Protein AF-A0A358SMG7-F1 (afdb_monomer)

Foldseek 3Di:
DDDDDDDDDDDPDDPPDDDPDDPPPPPDDPPPPPPPDPDDPDDDDDDDDDDDDDDDDDDDDDDDDDDDPDPPPPPPPPQDAFLDWKKKWKDQADPDDIDIWIFGVSPTDTRFDPSVVLNVVCVVDPCLQDDDDPPDFWDPDQPHQMKMWMFDHHSRDTGTDIAGCGIPRVVSVVSVVNRVD

Mean predicted aligned error: 19.61 Å

pLDDT: mean 72.3, std 17.54, range [43.03, 93.5]

Structure (mmCIF, N/CA/C/O backbone):
data_AF-A0A358SMG7-F1
#
_entry.id   AF-A0A358SMG7-F1
#
loop_
_atom_site.group_PDB
_atom_site.id
_atom_site.type_symbol
_atom_site.label_atom_id
_atom_site.label_alt_id
_atom_site.label_comp_id
_atom_site.label_asym_id
_atom_site.label_entity_id
_atom_site.label_seq_id
_atom_site.pdbx_PDB_ins_code
_atom_site.Cartn_x
_atom_site.Cartn_y
_atom_site.Cartn_z
_atom_site.occupancy
_atom_site.B_iso_or_equiv
_atom_site.auth_seq_id
_atom_site.auth_comp_id
_atom_site.auth_asym_id
_atom_site.auth_atom_id
_atom_site.pdbx_PDB_model_num
ATOM 1 N N . MET A 1 1 ? 8.073 60.897 24.754 1.00 48.34 1 MET A N 1
ATOM 2 C CA . MET A 1 1 ? 8.374 61.147 23.329 1.00 48.34 1 MET A CA 1
ATOM 3 C C . MET A 1 1 ? 8.387 59.775 22.653 1.00 48.34 1 MET A C 1
ATOM 5 O O . MET A 1 1 ? 9.438 59.179 22.527 1.00 48.34 1 MET A O 1
ATOM 9 N N . THR A 1 2 ? 7.275 59.047 22.542 1.00 48.00 2 THR A N 1
ATOM 10 C CA . THR A 1 2 ? 6.057 59.297 21.742 1.00 48.00 2 THR A CA 1
ATOM 11 C C . THR A 1 2 ? 6.367 59.403 20.249 1.00 48.00 2 THR A C 1
ATOM 13 O O . THR A 1 2 ? 6.973 60.384 19.835 1.00 48.00 2 THR A O 1
ATOM 16 N N . GLY A 1 3 ? 5.913 58.408 19.478 1.00 51.78 3 GLY A N 1
ATOM 17 C CA . GLY A 1 3 ? 5.926 58.378 18.008 1.00 51.78 3 GLY A CA 1
ATOM 18 C C . GLY A 1 3 ? 5.852 56.947 17.454 1.00 51.78 3 GLY A C 1
ATOM 19 O O . GLY A 1 3 ? 6.851 56.407 17.006 1.00 51.78 3 GLY A O 1
ATOM 20 N N . CYS A 1 4 ? 4.773 56.206 17.720 1.00 55.94 4 CYS A N 1
ATOM 21 C CA . CYS A 1 4 ? 3.746 55.781 16.746 1.00 55.94 4 CYS A CA 1
ATOM 22 C C . CYS A 1 4 ? 3.798 56.412 15.336 1.00 55.94 4 CYS A C 1
ATOM 24 O O . CYS A 1 4 ? 3.598 57.616 15.237 1.00 55.94 4 CYS A O 1
ATOM 26 N N . PHE A 1 5 ? 3.930 55.591 14.279 1.00 51.59 5 PHE A N 1
ATOM 27 C CA . PHE A 1 5 ? 3.047 55.492 13.083 1.00 51.59 5 PHE A CA 1
ATOM 28 C C . PHE A 1 5 ? 3.720 54.548 12.050 1.00 51.59 5 PHE A C 1
ATOM 30 O O . PHE A 1 5 ? 4.823 54.836 11.610 1.00 51.59 5 PHE A O 1
ATOM 37 N N . ARG A 1 6 ? 3.256 53.315 11.794 1.00 48.88 6 ARG A N 1
ATOM 38 C CA . ARG A 1 6 ? 2.025 52.876 11.096 1.00 48.88 6 ARG A CA 1
ATOM 39 C C . ARG A 1 6 ? 2.208 52.880 9.564 1.00 48.88 6 ARG A C 1
ATOM 41 O O . ARG A 1 6 ? 2.046 53.912 8.927 1.00 48.88 6 ARG A O 1
ATOM 48 N N . GLN A 1 7 ? 2.490 51.704 8.995 1.00 47.84 7 GLN A N 1
ATOM 49 C CA . GLN A 1 7 ? 2.297 51.423 7.569 1.00 47.84 7 GLN A CA 1
ATOM 50 C C . GLN A 1 7 ? 1.094 50.477 7.447 1.00 47.84 7 GLN A C 1
ATOM 52 O O . GLN A 1 7 ? 1.173 49.306 7.815 1.00 47.84 7 GLN A O 1
ATOM 57 N N . ASP A 1 8 ? -0.036 51.046 7.031 1.00 51.72 8 ASP A N 1
ATOM 58 C CA . ASP A 1 8 ? -1.286 50.345 6.729 1.00 51.72 8 ASP A CA 1
ATOM 59 C C . ASP A 1 8 ? -1.199 49.535 5.413 1.00 51.72 8 ASP A C 1
ATOM 61 O O . ASP A 1 8 ? -0.280 49.743 4.616 1.00 51.72 8 ASP A O 1
ATOM 65 N N . PRO A 1 9 ? -2.156 48.611 5.194 1.00 62.94 9 PRO A N 1
ATOM 66 C CA . PRO A 1 9 ? -2.238 47.678 4.079 1.00 62.94 9 PRO A CA 1
ATOM 67 C C . PRO A 1 9 ? -3.016 48.265 2.883 1.00 62.94 9 PRO A C 1
ATOM 69 O O . PRO A 1 9 ? -3.567 49.356 2.964 1.00 62.94 9 PRO A O 1
ATOM 72 N N . ALA A 1 10 ? -3.133 47.458 1.822 1.00 49.25 10 ALA A N 1
ATOM 73 C CA . ALA A 1 10 ? -3.958 47.640 0.618 1.00 49.25 10 ALA A CA 1
ATOM 74 C C . ALA A 1 10 ? -3.285 48.331 -0.583 1.00 49.25 10 ALA A C 1
ATOM 76 O O . ALA A 1 10 ? -3.375 49.534 -0.760 1.00 49.25 10 ALA A O 1
ATOM 77 N N . GLU A 1 11 ? -2.722 47.515 -1.480 1.00 43.03 11 GLU A N 1
ATOM 78 C CA . GLU A 1 11 ? -3.028 47.590 -2.918 1.00 43.03 11 GLU A CA 1
ATOM 79 C C . GLU A 1 11 ? -2.512 46.321 -3.617 1.00 43.03 11 GLU A C 1
ATOM 81 O O . GLU A 1 11 ? -1.460 46.282 -4.247 1.00 43.03 11 GLU A O 1
ATOM 86 N N . SER A 1 12 ? -3.261 45.223 -3.483 1.00 44.09 12 SER A N 1
ATOM 87 C CA . SER A 1 12 ? -3.137 44.082 -4.397 1.00 44.09 12 SER A CA 1
ATOM 88 C C . SER A 1 12 ? -4.105 44.316 -5.558 1.00 44.09 12 SER A C 1
ATOM 90 O O . SER A 1 12 ? -5.139 43.665 -5.680 1.00 44.09 12 SER A O 1
ATOM 92 N N . SER A 1 13 ? -3.816 45.341 -6.363 1.00 49.09 13 SER A N 1
ATOM 93 C CA . SER A 1 13 ? -4.606 45.684 -7.545 1.00 49.09 13 SER A CA 1
ATOM 94 C C . SER A 1 13 ? -4.003 45.013 -8.777 1.00 49.09 13 SER A C 1
ATOM 96 O O . SER A 1 13 ? -3.032 4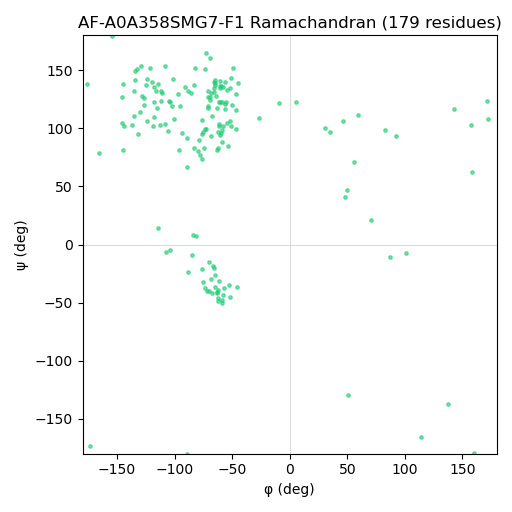5.469 -9.372 1.00 49.09 13 SER A O 1
ATOM 98 N N . ALA A 1 14 ? -4.585 43.858 -9.097 1.00 51.62 14 ALA A N 1
ATOM 99 C CA . ALA A 1 14 ? -4.888 43.386 -10.443 1.00 51.62 14 ALA A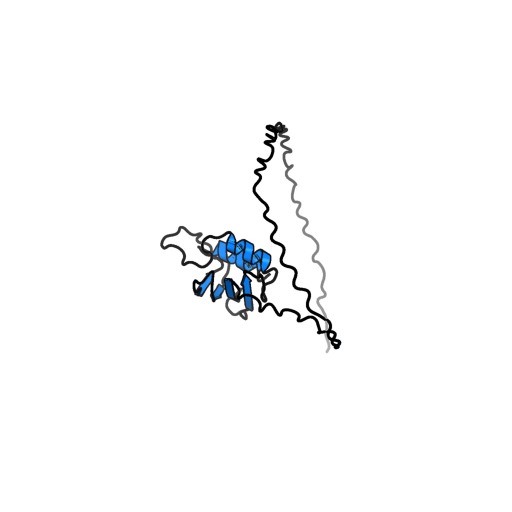 CA 1
ATOM 100 C C . ALA A 1 14 ? -3.896 43.753 -11.568 1.00 51.62 14 ALA A C 1
ATOM 102 O O . ALA A 1 14 ? -4.056 44.755 -12.264 1.00 51.62 14 ALA A O 1
ATOM 103 N N . ARG A 1 15 ? -2.978 42.831 -11.892 1.00 49.66 15 ARG A N 1
ATOM 104 C CA . ARG A 1 15 ? -2.399 42.758 -13.242 1.00 49.66 15 ARG A CA 1
ATOM 105 C C . ARG A 1 15 ? -3.155 41.717 -14.061 1.00 49.66 15 ARG A C 1
ATOM 107 O O . ARG A 1 15 ? -2.744 40.569 -14.196 1.00 49.66 15 ARG A O 1
ATOM 114 N N . SER A 1 16 ? -4.298 42.159 -14.578 1.00 47.59 16 SER A N 1
ATOM 115 C CA . SER A 1 16 ? -5.060 41.494 -15.634 1.00 47.59 16 SER A CA 1
ATOM 116 C C . SER A 1 16 ? -4.257 41.568 -16.939 1.00 47.59 16 SER A C 1
ATOM 118 O O . SER A 1 16 ? -4.276 42.574 -17.645 1.00 47.59 16 SER A O 1
ATOM 120 N N . GLY A 1 17 ? -3.465 40.530 -17.213 1.00 47.38 17 GLY A N 1
ATOM 121 C CA . GLY A 1 17 ? -2.798 40.308 -18.495 1.00 47.38 17 GLY A CA 1
ATOM 122 C C . GLY A 1 17 ? -3.579 39.268 -19.290 1.00 47.38 17 GLY A C 1
ATOM 123 O O . GLY A 1 17 ? -3.599 38.097 -18.919 1.00 47.38 17 GLY A O 1
ATOM 124 N N . GLY A 1 18 ? -4.264 39.716 -20.342 1.00 44.03 18 GLY A N 1
ATOM 125 C CA . GLY A 1 18 ? -5.228 38.932 -21.105 1.00 44.03 18 GLY A CA 1
ATOM 126 C C . GLY A 1 18 ? -4.661 37.655 -21.726 1.00 44.03 18 GLY A C 1
ATOM 127 O O . GLY A 1 18 ? -3.757 37.690 -22.559 1.00 44.03 18 GLY A O 1
ATOM 128 N N . GLN A 1 19 ? -5.280 36.525 -21.381 1.00 53.31 19 GLN A N 1
ATOM 129 C CA . GLN A 1 19 ? -5.216 35.307 -22.179 1.00 53.31 19 GLN A CA 1
ATOM 130 C C . GLN A 1 19 ? -6.066 35.529 -23.428 1.00 53.31 19 GLN A C 1
ATOM 132 O O . GLN A 1 19 ? -7.295 35.476 -23.401 1.00 53.31 19 GLN A O 1
ATOM 137 N N . LYS A 1 20 ? -5.386 35.851 -24.526 1.00 48.34 20 LYS A N 1
ATOM 138 C CA . LYS A 1 20 ? -5.964 35.893 -25.863 1.00 48.34 20 LYS A CA 1
ATOM 139 C C . LYS A 1 20 ? -6.455 34.480 -26.186 1.00 48.34 20 LYS A C 1
ATOM 141 O O . LYS A 1 20 ? -5.647 33.591 -26.431 1.00 48.34 20 LYS A O 1
ATOM 146 N N . GLY A 1 21 ? -7.769 34.280 -26.104 1.00 46.44 21 GLY A N 1
ATOM 147 C CA . GLY A 1 21 ? -8.422 33.022 -26.440 1.00 46.44 21 GLY A CA 1
ATOM 148 C C . GLY A 1 21 ? -8.073 32.611 -27.865 1.00 46.44 21 GLY A C 1
ATOM 149 O O . GLY A 1 21 ? -8.393 33.314 -28.824 1.00 46.44 21 GLY A O 1
ATOM 150 N N . GLU A 1 22 ? -7.393 31.478 -27.991 1.00 58.62 22 GLU A N 1
ATOM 151 C CA . GLU A 1 22 ? -7.258 30.780 -29.257 1.00 58.62 22 GLU A CA 1
ATOM 152 C C . GLU A 1 22 ? -8.629 30.165 -29.593 1.00 58.62 22 GLU A C 1
ATOM 154 O O . GLU A 1 22 ? -9.224 29.494 -28.741 1.00 58.62 22 GLU A O 1
ATOM 159 N N . PRO A 1 23 ? -9.200 30.415 -30.784 1.00 54.88 23 PRO A N 1
ATOM 160 C CA . PRO A 1 23 ? -10.469 29.818 -31.154 1.00 54.88 23 PRO A CA 1
ATOM 161 C C . PRO A 1 23 ? -10.274 28.311 -31.328 1.00 54.88 23 PRO A C 1
ATOM 163 O O . PRO A 1 23 ? -9.644 27.857 -32.285 1.00 54.88 23 PRO A O 1
ATOM 166 N N . ILE A 1 24 ? -10.854 27.539 -30.404 1.00 62.72 24 ILE A N 1
ATOM 167 C CA . ILE A 1 24 ? -11.048 26.096 -30.538 1.00 62.72 24 ILE A CA 1
ATOM 168 C C . ILE A 1 24 ? -11.731 25.858 -31.882 1.00 62.72 24 ILE A C 1
ATOM 170 O O . ILE A 1 24 ? -12.907 26.169 -32.082 1.00 62.72 24 ILE A O 1
ATOM 174 N N . ARG A 1 25 ? -10.956 25.338 -32.833 1.00 53.50 25 ARG A N 1
ATOM 175 C CA . ARG A 1 25 ? -11.434 24.943 -34.149 1.00 53.50 25 ARG A CA 1
ATOM 176 C C . ARG A 1 25 ? -12.475 23.850 -33.945 1.00 53.50 25 ARG A C 1
ATOM 178 O O . ARG A 1 25 ? -12.133 22.695 -33.699 1.00 53.50 25 ARG A O 1
ATOM 185 N N . ALA A 1 26 ? -13.744 24.235 -34.045 1.00 58.84 26 ALA A N 1
ATOM 186 C CA . ALA A 1 26 ? -14.889 23.346 -34.120 1.00 58.84 26 ALA A CA 1
ATOM 187 C C . ALA A 1 26 ? -14.770 22.485 -35.387 1.00 58.84 26 ALA A C 1
ATOM 189 O O . ALA A 1 26 ? -15.305 22.795 -36.450 1.00 58.84 26 ALA A O 1
ATOM 190 N N . GLY A 1 27 ? -13.997 21.406 -35.284 1.00 49.47 27 GLY A N 1
ATOM 191 C CA . GLY A 1 27 ? -13.962 20.331 -36.257 1.00 49.47 27 GLY A CA 1
ATOM 192 C C . GLY A 1 27 ? -15.224 19.498 -36.112 1.00 49.47 27 GLY A C 1
ATOM 193 O O . GLY A 1 27 ? -15.216 18.465 -35.449 1.00 49.47 27 GLY A O 1
ATOM 194 N N . ALA A 1 28 ? -16.307 19.955 -36.735 1.00 58.81 28 ALA A N 1
ATOM 195 C CA . ALA A 1 28 ? -17.474 19.136 -37.001 1.00 58.81 28 ALA A CA 1
ATOM 196 C C . ALA A 1 28 ? -17.045 17.915 -37.832 1.00 58.81 28 ALA A C 1
ATOM 198 O O . ALA A 1 28 ? -16.814 18.009 -39.036 1.00 58.81 28 ALA A O 1
ATOM 199 N N . ARG A 1 29 ? -16.922 16.754 -37.184 1.00 59.06 29 ARG A N 1
ATOM 200 C CA . ARG A 1 29 ? -16.937 15.453 -37.856 1.00 59.06 29 ARG A CA 1
ATOM 201 C C . ARG A 1 29 ? -18.282 14.792 -37.563 1.00 59.06 29 ARG A C 1
ATOM 203 O O . ARG A 1 29 ? -18.424 14.182 -36.505 1.00 59.06 29 ARG A O 1
ATOM 210 N N . PRO A 1 30 ? -19.277 14.873 -38.463 1.00 53.53 30 PRO A N 1
ATOM 211 C CA . PRO A 1 30 ? -20.440 14.0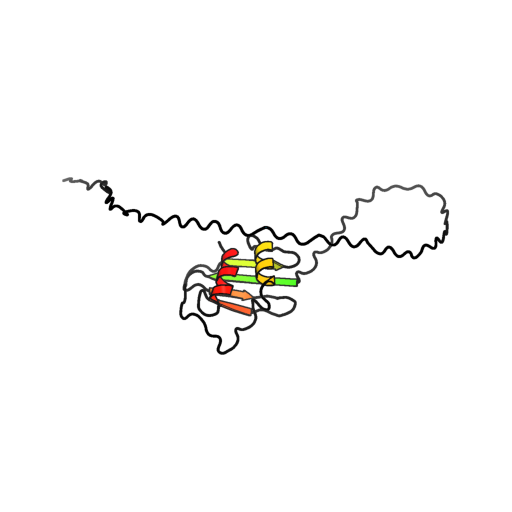11 -38.379 1.00 53.53 30 PRO A CA 1
ATOM 212 C C . PRO A 1 30 ? -20.051 12.631 -38.919 1.00 53.53 30 PRO A C 1
ATOM 214 O O . PRO A 1 30 ? -20.393 12.260 -40.038 1.00 53.53 30 PRO A O 1
ATOM 217 N N . THR A 1 31 ? -19.327 11.839 -38.132 1.00 55.72 31 THR A N 1
ATOM 218 C CA . THR A 1 31 ? -19.287 10.391 -38.368 1.00 55.72 31 THR A CA 1
ATOM 219 C C . THR A 1 31 ? -20.517 9.792 -37.711 1.00 55.72 31 THR A C 1
ATOM 221 O O . THR A 1 31 ? -20.490 9.321 -36.578 1.00 55.72 31 THR A O 1
ATOM 224 N N . SER A 1 32 ? -21.617 9.874 -38.463 1.00 55.50 32 SER A N 1
ATOM 225 C CA . SER A 1 32 ? -22.798 9.028 -38.345 1.00 55.50 32 SER A CA 1
ATOM 226 C C . SER A 1 32 ? -22.348 7.567 -38.417 1.00 55.50 32 SER A C 1
ATOM 228 O O . SER A 1 32 ? -22.291 6.948 -39.481 1.00 55.50 32 SER A O 1
ATOM 230 N N . MET A 1 33 ? -21.938 7.021 -37.274 1.00 56.09 33 MET A N 1
ATOM 231 C CA . MET A 1 33 ? -21.736 5.593 -37.116 1.00 56.09 33 MET A CA 1
ATOM 232 C C . MET A 1 33 ? -23.118 4.988 -36.925 1.00 56.09 33 MET A C 1
ATOM 234 O O . MET A 1 33 ? -23.662 4.912 -35.828 1.00 56.09 33 MET A O 1
ATOM 238 N N . ARG A 1 34 ? -23.695 4.632 -38.076 1.00 56.41 34 ARG A N 1
ATOM 239 C CA . ARG A 1 34 ? -24.784 3.679 -38.262 1.00 56.41 34 ARG A CA 1
ATOM 240 C C . ARG A 1 34 ? -24.775 2.663 -37.121 1.00 56.41 34 ARG A C 1
ATOM 242 O O . ARG A 1 34 ? -23.893 1.808 -37.059 1.00 56.41 34 ARG A O 1
ATOM 249 N N . SER A 1 35 ? -25.763 2.779 -36.241 1.00 51.34 35 SER A N 1
ATOM 250 C CA . SER A 1 35 ? -26.129 1.798 -35.230 1.00 51.34 35 SER A CA 1
ATOM 251 C C . SER A 1 35 ? -26.479 0.491 -35.934 1.00 51.34 35 SER A C 1
ATOM 253 O O . SER A 1 35 ? -27.610 0.234 -36.339 1.00 51.34 35 SER A O 1
ATOM 255 N N . GLN A 1 36 ? -25.456 -0.328 -36.152 1.00 56.75 36 GLN A N 1
ATOM 256 C CA . GLN A 1 36 ? -25.616 -1.703 -36.577 1.00 56.75 36 GLN A CA 1
ATOM 257 C C . GLN A 1 36 ? -26.055 -2.478 -35.339 1.00 56.75 36 GLN A C 1
ATOM 259 O O . GLN A 1 36 ? -25.237 -2.861 -34.510 1.00 56.75 36 GLN A O 1
ATOM 264 N N . THR A 1 37 ? -27.364 -2.656 -35.194 1.00 58.78 37 THR A N 1
ATOM 265 C CA . THR A 1 37 ? -27.984 -3.632 -34.299 1.00 58.78 37 THR A CA 1
ATOM 266 C C . THR A 1 37 ? -28.153 -4.955 -35.054 1.00 58.78 37 THR A C 1
ATOM 268 O O . THR A 1 37 ? -29.178 -5.176 -35.705 1.00 58.78 37 THR A O 1
ATOM 271 N N . PRO A 1 38 ? -27.183 -5.887 -35.001 1.00 58.44 38 PRO A N 1
ATOM 272 C CA . PRO A 1 38 ? -27.438 -7.252 -35.417 1.00 58.44 38 PRO A CA 1
ATOM 273 C C . PRO A 1 38 ? -28.293 -7.946 -34.351 1.00 58.44 38 PRO A C 1
ATOM 275 O O . PRO A 1 38 ? -27.812 -8.379 -33.310 1.00 58.44 38 PRO A O 1
ATOM 278 N N . ARG A 1 39 ? -29.593 -8.004 -34.655 1.00 55.41 39 ARG A N 1
ATOM 279 C CA . ARG A 1 39 ? -30.538 -9.098 -34.381 1.00 55.41 39 ARG A CA 1
ATOM 280 C C . ARG A 1 39 ? -30.245 -9.913 -33.118 1.00 55.41 39 ARG A C 1
ATOM 282 O O . ARG A 1 39 ? -29.483 -10.879 -33.141 1.00 55.41 39 ARG A O 1
ATOM 289 N N . THR A 1 40 ? -30.990 -9.591 -32.065 1.00 47.12 40 THR A N 1
ATOM 290 C CA . THR A 1 40 ? -31.338 -10.508 -30.980 1.00 47.12 40 THR A CA 1
ATOM 291 C C . THR A 1 40 ? -31.805 -11.838 -31.574 1.00 47.12 40 THR A C 1
ATOM 293 O O . THR A 1 40 ? -32.928 -11.989 -32.053 1.00 47.12 40 THR A O 1
ATOM 296 N N . ARG A 1 41 ? -30.910 -12.829 -31.601 1.00 52.66 41 ARG A N 1
ATOM 297 C CA . ARG A 1 41 ? -31.262 -14.203 -31.948 1.00 52.66 41 ARG A CA 1
ATOM 298 C C . ARG A 1 41 ? -31.878 -14.825 -30.705 1.00 52.66 41 ARG A C 1
ATOM 300 O O . ARG A 1 41 ? -31.212 -15.528 -29.954 1.00 52.66 41 ARG A O 1
ATOM 307 N N . SER A 1 42 ? -33.152 -14.513 -30.495 1.00 56.16 42 SER A N 1
ATOM 308 C CA . SER A 1 42 ? -34.036 -15.192 -29.559 1.00 56.16 42 SER A CA 1
ATOM 309 C C . SER A 1 42 ? -33.967 -16.694 -29.829 1.00 56.16 42 SER A C 1
ATOM 311 O O . SER A 1 42 ? -34.523 -17.189 -30.809 1.00 56.16 42 SER A O 1
ATOM 313 N N . ARG A 1 43 ? -33.228 -17.423 -28.996 1.00 50.56 43 ARG A N 1
ATOM 314 C CA . ARG A 1 43 ? -33.295 -18.880 -28.930 1.00 50.56 43 ARG A CA 1
ATOM 315 C C . ARG A 1 43 ? -33.878 -19.230 -27.576 1.00 50.56 43 ARG A C 1
ATOM 317 O O . ARG A 1 43 ? -33.237 -19.082 -26.543 1.00 50.56 43 ARG A O 1
ATOM 324 N N . ALA A 1 44 ? -35.156 -19.574 -27.664 1.00 54.81 44 ALA A N 1
ATOM 325 C CA . ALA A 1 44 ? -36.032 -20.012 -26.603 1.00 54.81 44 ALA A CA 1
ATOM 326 C C . ALA A 1 44 ? -35.405 -21.134 -25.747 1.00 54.81 44 ALA A C 1
ATOM 328 O O . ALA A 1 44 ? -34.577 -21.903 -26.246 1.00 54.81 44 ALA A O 1
ATOM 329 N N . PRO A 1 45 ? -35.805 -21.210 -24.467 1.00 51.97 45 PRO A N 1
ATOM 330 C CA . PRO A 1 45 ? -35.218 -22.084 -23.463 1.00 51.97 45 PRO A CA 1
ATOM 331 C C . PRO A 1 45 ? -35.572 -23.548 -23.725 1.00 51.97 45 PRO A C 1
ATOM 333 O O . PRO A 1 45 ? -36.736 -23.896 -23.923 1.00 51.97 45 PRO A O 1
ATOM 336 N N . TYR A 1 46 ? -34.561 -24.414 -23.676 1.00 47.19 46 TYR A N 1
ATOM 337 C CA . TYR A 1 46 ? -34.762 -25.855 -23.602 1.00 47.19 46 TYR A CA 1
ATOM 338 C C . TYR A 1 46 ? -35.205 -26.205 -22.177 1.00 47.19 46 TYR A C 1
ATOM 340 O O . TYR A 1 46 ? -34.401 -26.298 -21.253 1.00 47.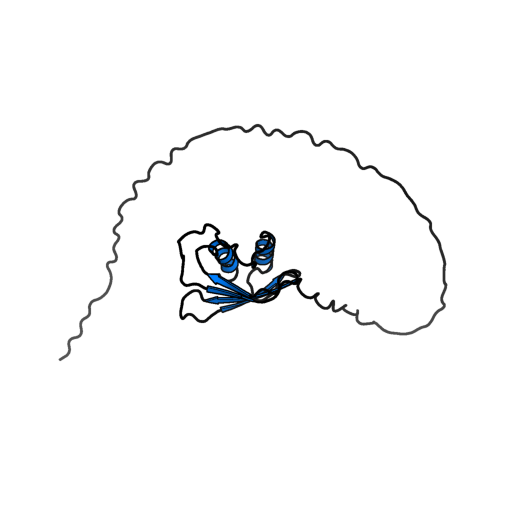19 46 TYR A O 1
ATOM 348 N N . GLN A 1 47 ? -36.519 -26.324 -22.014 1.00 56.22 47 GLN A N 1
ATOM 349 C CA . GLN A 1 47 ? -37.173 -26.986 -20.892 1.00 56.22 47 GLN A CA 1
ATOM 350 C C . GLN A 1 47 ? -36.947 -28.501 -21.017 1.00 56.22 47 GLN A C 1
ATOM 352 O O . GLN A 1 47 ? -37.379 -29.115 -21.989 1.00 56.22 47 GLN A O 1
ATOM 357 N N . LEU A 1 48 ? -36.289 -29.094 -20.026 1.00 56.78 48 LEU A N 1
ATOM 358 C CA . LEU A 1 48 ? -36.292 -30.530 -19.730 1.00 56.78 48 LEU A CA 1
ATOM 359 C C . LEU A 1 48 ? -36.555 -30.602 -18.220 1.00 56.78 48 LEU A C 1
ATOM 361 O O . LEU A 1 48 ? -35.721 -30.168 -17.435 1.00 56.78 48 LEU A O 1
ATOM 365 N N . ILE A 1 49 ? -37.804 -30.772 -17.779 1.00 54.16 49 ILE A N 1
ATOM 366 C CA . ILE A 1 49 ? -38.510 -32.051 -17.588 1.00 54.16 49 ILE A CA 1
ATOM 367 C C . ILE A 1 49 ? -37.639 -33.085 -16.861 1.00 54.16 49 ILE A C 1
ATOM 369 O O . ILE A 1 49 ? -36.760 -33.700 -17.455 1.00 54.16 49 ILE A O 1
ATOM 373 N N . GLY A 1 50 ? -37.971 -33.310 -15.589 1.00 49.22 50 GLY A N 1
ATOM 374 C CA . GLY A 1 50 ? -37.513 -34.435 -14.771 1.00 49.22 50 GLY A CA 1
ATOM 375 C C . GLY A 1 50 ? -37.278 -33.979 -13.333 1.00 49.22 50 GLY A C 1
ATOM 376 O O . GLY A 1 50 ? -36.446 -33.122 -13.092 1.00 49.22 50 GLY A O 1
ATOM 377 N N . GLY A 1 51 ? -37.972 -34.443 -12.305 1.00 47.12 51 GLY A N 1
ATOM 378 C CA . GLY A 1 51 ? -39.065 -35.390 -12.168 1.00 47.12 51 GLY A CA 1
ATOM 379 C C . GLY A 1 51 ? -39.435 -35.373 -10.682 1.00 47.12 51 GLY A C 1
ATOM 380 O O . GLY A 1 51 ? -38.560 -35.275 -9.825 1.00 47.12 51 GLY A O 1
ATOM 381 N N . VAL A 1 52 ? -40.728 -35.394 -10.374 1.00 54.03 52 VAL A N 1
ATOM 382 C CA . VAL A 1 52 ? -41.241 -35.520 -9.005 1.00 54.03 52 VAL A CA 1
ATOM 383 C C . VAL A 1 52 ? -41.252 -37.007 -8.644 1.00 54.03 52 VAL A C 1
ATOM 385 O O . VAL A 1 52 ? -41.7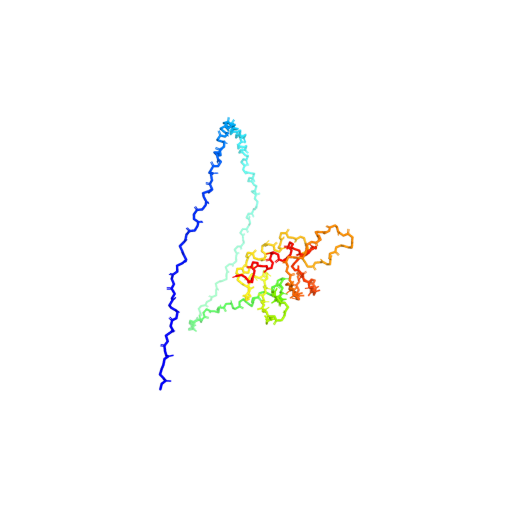19 -37.812 -9.450 1.00 54.03 52 VAL A O 1
ATOM 388 N N . PRO A 1 53 ? -40.823 -37.374 -7.427 1.00 53.22 53 PRO A N 1
ATOM 389 C CA . PRO A 1 53 ? -41.671 -38.269 -6.655 1.00 53.22 53 PRO A CA 1
ATOM 390 C C . PRO A 1 53 ? -41.958 -37.689 -5.271 1.00 53.22 53 PRO A C 1
ATOM 392 O O . PRO A 1 53 ? -41.072 -37.445 -4.454 1.00 53.22 53 PRO A O 1
ATOM 395 N N . ALA A 1 54 ? -43.250 -37.493 -5.032 1.00 53.16 54 ALA A N 1
ATOM 396 C CA . ALA A 1 54 ? -43.820 -37.350 -3.713 1.00 53.16 54 ALA A CA 1
ATOM 397 C C . ALA A 1 54 ? -43.550 -38.630 -2.912 1.00 53.16 54 ALA A C 1
ATOM 399 O O . ALA A 1 54 ? -43.801 -39.729 -3.405 1.00 53.16 54 ALA A O 1
ATOM 400 N N . MET A 1 55 ? -43.109 -38.490 -1.664 1.00 58.03 55 MET A N 1
ATOM 401 C CA . MET A 1 55 ? -43.304 -39.537 -0.669 1.00 58.03 55 MET A CA 1
ATOM 402 C C . MET A 1 55 ? -43.740 -38.892 0.643 1.00 58.03 55 MET A C 1
ATOM 404 O O . MET A 1 55 ? -42.981 -38.241 1.356 1.00 58.03 55 MET A O 1
ATOM 408 N N . THR A 1 56 ? -45.036 -39.025 0.878 1.00 55.81 56 THR A N 1
ATOM 409 C CA . THR A 1 56 ? -45.771 -38.730 2.098 1.00 55.81 56 THR A CA 1
ATOM 410 C C . THR A 1 56 ? -45.348 -39.681 3.217 1.00 55.81 56 THR A C 1
ATOM 412 O O . THR A 1 56 ? -45.396 -40.896 3.051 1.00 55.81 56 THR A O 1
ATOM 415 N N . ALA A 1 57 ? -45.036 -39.139 4.393 1.00 53.19 57 ALA A N 1
ATOM 416 C CA . ALA A 1 57 ? -45.175 -39.859 5.655 1.00 53.19 57 ALA A CA 1
ATOM 417 C C . ALA A 1 57 ? -45.627 -38.872 6.736 1.00 53.19 57 ALA A C 1
ATOM 419 O O . ALA A 1 57 ? -44.870 -38.046 7.238 1.00 53.19 57 ALA A O 1
ATOM 420 N N . VAL A 1 58 ? -46.924 -38.950 7.013 1.00 57.62 58 VAL A N 1
ATOM 421 C CA . VAL A 1 58 ? -47.645 -38.268 8.081 1.00 57.62 58 VAL A CA 1
ATOM 422 C C . VAL A 1 58 ? -47.210 -38.873 9.415 1.00 57.62 58 VAL A C 1
ATOM 424 O O . VAL A 1 58 ? -47.363 -40.075 9.617 1.00 57.62 58 VAL A O 1
ATOM 427 N N . LEU A 1 59 ? -46.724 -38.046 10.340 1.00 56.66 59 LEU A N 1
ATOM 428 C CA . LEU A 1 59 ? -46.645 -38.395 11.757 1.00 56.66 59 LEU A CA 1
ATOM 429 C C . LEU A 1 59 ? -47.501 -37.399 12.539 1.00 56.66 59 LEU A C 1
ATOM 431 O O . LEU A 1 59 ? -47.128 -36.247 12.746 1.00 56.66 59 LEU A O 1
ATOM 435 N N . ILE A 1 60 ? -48.690 -37.862 12.923 1.00 56.84 60 ILE A N 1
ATOM 436 C CA . ILE A 1 60 ? -49.592 -37.191 13.858 1.00 56.84 60 ILE A CA 1
ATOM 437 C C . ILE A 1 60 ? -49.015 -37.414 15.260 1.00 56.84 60 ILE A C 1
ATOM 439 O O . ILE A 1 60 ? -49.062 -38.526 15.781 1.00 56.84 60 ILE A O 1
ATOM 443 N N . GLY A 1 61 ? -48.443 -36.363 15.847 1.00 50.16 61 GLY A N 1
ATOM 444 C CA . GLY A 1 61 ? -48.024 -36.315 17.248 1.00 50.16 61 GLY A CA 1
ATOM 445 C C . GLY A 1 61 ? -49.015 -35.491 18.067 1.00 50.16 61 GLY A C 1
ATOM 446 O O . GLY A 1 61 ? -49.294 -34.343 17.730 1.00 50.16 61 GLY A O 1
ATOM 447 N N . ALA A 1 62 ? -49.575 -36.109 19.105 1.00 49.38 62 ALA A N 1
ATOM 448 C CA . ALA A 1 62 ? -50.610 -35.565 19.974 1.00 49.38 62 ALA A CA 1
ATOM 449 C C . ALA A 1 62 ? -50.133 -34.410 20.880 1.00 49.38 62 ALA A C 1
ATOM 451 O O . ALA A 1 62 ? -48.947 -34.230 21.143 1.00 49.38 62 ALA A O 1
ATOM 452 N N . ALA A 1 63 ? -51.124 -33.654 21.352 1.00 59.66 63 ALA A N 1
ATOM 453 C CA . ALA A 1 63 ? -51.068 -32.459 22.185 1.00 59.66 63 ALA A CA 1
ATOM 454 C C . ALA A 1 63 ? -50.115 -32.506 23.398 1.00 59.66 63 ALA A C 1
ATOM 456 O O . ALA A 1 63 ? -50.148 -33.445 24.191 1.00 59.66 63 ALA A O 1
ATOM 457 N N . ALA A 1 64 ? -49.407 -31.393 23.624 1.00 45.59 64 ALA A N 1
ATOM 458 C CA . ALA A 1 64 ? -48.982 -30.950 24.949 1.00 45.59 64 ALA A CA 1
ATOM 459 C C . ALA A 1 64 ? -48.983 -29.410 25.020 1.00 45.59 64 ALA A C 1
ATOM 461 O O . ALA A 1 64 ? -48.423 -28.717 24.174 1.00 45.59 64 ALA A O 1
ATOM 462 N N . CYS A 1 65 ? -49.680 -28.904 26.033 1.00 51.34 65 CYS A N 1
ATOM 463 C CA . CYS A 1 65 ? -49.774 -27.514 26.462 1.00 51.34 65 CYS A CA 1
ATOM 464 C C . CYS A 1 65 ? -48.412 -27.016 26.985 1.00 51.34 65 CYS A C 1
ATOM 466 O O . CYS A 1 65 ? -47.759 -27.752 27.723 1.00 51.34 65 CYS A O 1
ATOM 468 N N . GLY A 1 66 ? -48.001 -25.780 26.677 1.00 45.03 66 GLY A N 1
ATOM 469 C CA . GLY A 1 66 ? -46.875 -25.160 27.388 1.00 45.03 66 GLY A CA 1
ATOM 470 C C . GLY A 1 66 ? -46.151 -24.033 26.655 1.00 45.03 66 GLY A C 1
ATOM 471 O O . GLY A 1 66 ? -45.337 -24.274 25.774 1.00 45.03 66 GLY A O 1
ATOM 472 N N . SER A 1 67 ? -46.456 -22.807 27.077 1.00 51.62 67 SER A N 1
ATOM 473 C CA . SER A 1 67 ? -45.626 -21.599 27.147 1.00 51.62 67 SER A CA 1
ATOM 474 C C . SER A 1 67 ? -44.205 -21.637 26.567 1.00 51.62 67 SER A C 1
ATOM 476 O O . SER A 1 67 ? -43.338 -22.323 27.092 1.00 51.62 67 SER A O 1
ATOM 478 N N . ALA A 1 68 ? -43.930 -20.741 25.618 1.00 52.47 68 ALA A N 1
ATOM 479 C CA . ALA A 1 68 ? -42.929 -19.676 25.756 1.00 52.47 68 ALA A CA 1
ATOM 480 C C . ALA A 1 68 ? -42.748 -18.996 24.396 1.00 52.47 68 ALA A C 1
ATOM 482 O O . ALA A 1 68 ? -42.388 -19.631 23.408 1.00 52.47 68 ALA A O 1
ATOM 483 N N . THR A 1 69 ? -42.957 -17.682 24.355 1.00 53.97 69 THR A N 1
ATOM 484 C CA . THR A 1 69 ? -42.374 -16.843 23.311 1.00 53.97 69 THR A CA 1
ATOM 485 C C . THR A 1 69 ? -40.857 -16.989 23.415 1.00 53.97 69 THR A C 1
ATOM 487 O O . THR A 1 69 ? -40.218 -16.374 24.264 1.00 53.97 69 THR A O 1
ATOM 490 N N . ALA A 1 70 ? -40.270 -17.873 22.611 1.00 54.97 70 ALA A N 1
ATOM 491 C CA . ALA A 1 70 ? -38.830 -17.900 22.450 1.00 54.97 70 ALA A CA 1
ATOM 492 C C . ALA A 1 70 ? -38.435 -16.534 21.867 1.00 54.97 70 ALA A C 1
ATOM 494 O O . ALA A 1 70 ? -38.970 -16.159 20.817 1.00 54.97 70 ALA A O 1
ATOM 495 N N . PRO A 1 71 ? -37.547 -15.758 22.511 1.00 54.31 71 PRO A N 1
ATOM 496 C CA . PRO A 1 71 ? -36.903 -14.658 21.821 1.00 54.31 71 PRO A CA 1
ATOM 497 C C . PRO A 1 71 ? -36.252 -15.284 20.596 1.00 54.31 71 PRO A C 1
ATOM 499 O O . PRO A 1 71 ? -35.503 -16.254 20.733 1.00 54.31 71 PRO A O 1
ATOM 502 N N . GLY A 1 72 ? -36.610 -14.796 19.407 1.00 54.81 72 GLY A N 1
ATOM 503 C CA . GLY A 1 72 ? -35.978 -15.230 18.174 1.00 54.81 72 GLY A CA 1
ATOM 504 C C . GLY A 1 72 ? -34.475 -15.216 18.401 1.00 54.81 72 GLY A C 1
ATOM 505 O O . GLY A 1 72 ? -33.908 -14.168 18.714 1.00 54.81 72 GLY A O 1
ATOM 506 N N . ALA A 1 73 ? -33.858 -16.395 18.337 1.00 54.69 73 ALA A N 1
ATOM 507 C CA . ALA A 1 73 ? -32.420 -16.522 18.347 1.00 54.69 73 ALA A CA 1
ATOM 508 C C . ALA A 1 73 ? -31.936 -15.765 17.112 1.00 54.69 73 ALA A C 1
ATOM 510 O O . ALA A 1 73 ? -31.952 -16.293 15.999 1.00 54.69 73 ALA A O 1
ATOM 511 N N . ALA A 1 74 ? -31.580 -14.492 17.300 1.00 61.53 74 ALA A N 1
ATOM 512 C CA . ALA A 1 74 ? -30.774 -13.764 16.352 1.00 61.53 74 ALA A CA 1
ATOM 513 C C . ALA A 1 74 ? -29.539 -14.637 16.173 1.00 61.53 74 ALA A C 1
ATOM 515 O O . ALA A 1 74 ? -28.725 -14.782 17.085 1.00 61.53 74 ALA A O 1
ATOM 516 N N . SER A 1 75 ? -29.481 -15.333 15.040 1.00 53.97 75 SER A N 1
ATOM 517 C CA . SER A 1 75 ? -28.295 -16.064 14.652 1.00 53.97 75 SER A CA 1
ATOM 518 C C . SER A 1 75 ? -27.223 -15.004 14.499 1.00 53.97 75 SER A C 1
ATOM 520 O O . SER A 1 75 ? -27.175 -14.303 13.492 1.00 53.97 75 SER A O 1
ATOM 522 N N . SER A 1 76 ? -26.417 -14.833 15.544 1.00 56.97 76 SER A N 1
ATOM 523 C CA . SER A 1 76 ? -25.157 -14.118 15.487 1.00 56.97 76 SER A CA 1
ATOM 524 C C . SER A 1 76 ? -24.278 -14.917 14.541 1.00 56.97 76 SER A C 1
ATOM 526 O O . SER A 1 76 ? -23.500 -15.772 14.957 1.00 56.97 76 SER A O 1
ATOM 528 N N . SER A 1 77 ? -24.474 -14.711 13.240 1.00 61.41 77 SER A N 1
ATOM 529 C CA . SER A 1 77 ? -23.555 -15.150 12.211 1.00 61.41 77 SER A CA 1
ATOM 530 C C . SER A 1 77 ? -22.238 -14.472 12.541 1.00 61.41 77 SER A C 1
ATOM 532 O O . SER A 1 77 ? -22.078 -13.275 12.297 1.00 61.41 77 SER A O 1
ATOM 534 N N . SER A 1 78 ? -21.346 -15.219 13.196 1.00 62.69 78 SER A N 1
ATOM 535 C CA . SER A 1 78 ? -19.981 -14.781 13.439 1.00 62.69 78 SER A CA 1
ATOM 536 C C . SER A 1 78 ? -19.443 -14.312 12.089 1.00 62.69 78 SER A C 1
ATOM 538 O O . SER A 1 78 ? -19.519 -15.090 11.129 1.00 62.69 78 SER A O 1
ATOM 540 N N . PRO A 1 79 ? -19.037 -13.036 11.955 1.00 65.81 79 PRO A N 1
ATOM 541 C CA . PRO A 1 79 ? -18.596 -12.521 10.674 1.00 65.81 79 PRO A CA 1
ATOM 542 C C . PRO A 1 79 ? -17.468 -13.422 10.189 1.00 65.81 79 PRO A C 1
ATOM 544 O O . PRO A 1 79 ? -16.476 -13.624 10.892 1.00 65.81 79 PRO A O 1
ATOM 547 N N . ALA A 1 80 ? -17.672 -14.025 9.017 1.00 70.75 80 ALA A N 1
ATOM 548 C CA . ALA A 1 80 ? -16.652 -14.845 8.392 1.00 70.75 80 ALA A CA 1
ATOM 549 C C . ALA A 1 80 ? -15.355 -14.032 8.339 1.00 70.75 80 ALA A C 1
ATOM 551 O O . ALA A 1 80 ? -15.383 -12.839 8.018 1.00 70.75 80 ALA A O 1
ATOM 552 N N . ALA A 1 81 ? -14.238 -14.667 8.700 1.00 77.25 81 ALA A N 1
ATOM 553 C CA . ALA A 1 81 ? -12.946 -14.002 8.679 1.00 77.25 81 ALA A CA 1
ATOM 554 C C . ALA A 1 81 ? -12.709 -13.406 7.281 1.00 77.25 81 ALA A C 1
ATOM 556 O O . ALA A 1 81 ? -12.942 -14.100 6.282 1.00 77.25 81 ALA A O 1
ATOM 557 N N . PRO A 1 82 ? -12.274 -12.140 7.195 1.00 83.56 82 PRO A N 1
ATOM 558 C CA . PRO A 1 82 ? -12.104 -11.496 5.910 1.00 83.56 82 PRO A CA 1
ATOM 559 C C . PRO A 1 82 ? -11.005 -12.208 5.121 1.00 83.56 82 PRO A C 1
ATOM 561 O O . PRO A 1 82 ? -9.949 -12.543 5.664 1.00 83.56 82 PRO A O 1
ATOM 564 N N . LYS A 1 83 ? -11.233 -12.433 3.824 1.00 87.81 83 LYS A N 1
ATOM 565 C CA . LYS A 1 83 ? -10.234 -13.083 2.948 1.00 87.81 83 LYS A CA 1
ATOM 566 C C . LYS A 1 83 ? -8.973 -12.240 2.785 1.00 87.81 83 LYS A C 1
ATOM 568 O O . LYS A 1 83 ? -7.894 -12.762 2.497 1.00 87.81 83 LYS A O 1
ATOM 573 N N . VAL A 1 84 ? -9.127 -10.931 2.940 1.00 91.25 84 VAL A N 1
ATOM 574 C CA . VAL A 1 84 ? -8.052 -9.949 2.911 1.00 91.25 84 VAL A CA 1
ATOM 575 C C . VAL A 1 84 ? -8.145 -9.120 4.179 1.00 91.25 84 VAL A C 1
ATOM 577 O O . VAL A 1 84 ? -9.193 -8.542 4.448 1.00 91.25 84 VAL A O 1
ATOM 580 N N . SER A 1 85 ? -7.053 -9.031 4.930 1.00 91.94 85 SER A N 1
ATOM 581 C CA . SER A 1 85 ? -6.941 -8.182 6.114 1.00 91.94 85 SER A CA 1
ATOM 582 C C . SER A 1 85 ? -5.611 -7.452 6.063 1.00 91.94 85 SER A C 1
ATOM 584 O O . SER A 1 85 ? -4.556 -8.075 6.160 1.00 91.94 85 SER A O 1
ATOM 586 N N . LEU A 1 86 ? -5.652 -6.142 5.853 1.00 92.25 86 LEU A N 1
ATOM 587 C CA . LEU A 1 86 ? -4.473 -5.310 5.657 1.00 92.25 86 LEU A CA 1
ATOM 588 C C . LEU A 1 86 ? -4.457 -4.164 6.665 1.00 92.25 86 LEU A C 1
ATOM 590 O O . LEU A 1 86 ? -5.467 -3.504 6.908 1.00 92.25 86 LEU A O 1
ATOM 594 N N . SER A 1 87 ? -3.279 -3.914 7.216 1.00 93.50 87 SER A N 1
ATOM 595 C CA . SER A 1 87 ? -2.925 -2.720 7.966 1.00 93.50 87 SER A CA 1
ATOM 596 C C . SER A 1 87 ? -2.041 -1.856 7.080 1.00 93.50 87 SER A C 1
ATOM 598 O O . SER A 1 87 ? -1.020 -2.307 6.560 1.00 93.50 87 SER A O 1
ATOM 600 N N . ILE A 1 88 ? -2.462 -0.619 6.859 1.00 92.75 88 ILE A N 1
ATOM 601 C CA . ILE A 1 88 ? -1.810 0.329 5.965 1.00 92.75 88 ILE A CA 1
ATOM 602 C C . ILE A 1 88 ? -1.363 1.510 6.811 1.00 92.75 88 ILE A C 1
ATOM 604 O O . ILE A 1 88 ? -2.167 2.150 7.480 1.00 92.75 88 ILE A O 1
ATOM 608 N N . THR A 1 89 ? -0.072 1.803 6.783 1.00 93.38 89 THR A N 1
ATOM 609 C CA . THR A 1 89 ? 0.515 2.961 7.453 1.00 93.38 89 THR A CA 1
ATOM 610 C C . THR A 1 89 ? 1.072 3.893 6.396 1.00 93.38 89 THR A C 1
ATOM 612 O O . THR A 1 89 ? 1.974 3.484 5.673 1.00 93.38 89 THR A O 1
ATOM 615 N N . VAL A 1 90 ? 0.562 5.118 6.288 1.00 92.25 90 VAL A N 1
ATOM 616 C CA . VAL A 1 90 ? 1.030 6.101 5.296 1.00 92.25 90 VAL A CA 1
ATOM 617 C C . VAL A 1 90 ? 1.640 7.303 5.991 1.00 92.25 90 VAL A C 1
ATOM 619 O O . VAL A 1 90 ? 1.050 7.899 6.891 1.00 92.25 90 VAL A O 1
ATOM 622 N N . THR A 1 91 ? 2.815 7.675 5.512 1.00 92.56 91 THR A N 1
ATOM 623 C CA . THR A 1 91 ? 3.542 8.889 5.857 1.00 92.56 91 THR A CA 1
ATOM 624 C C . THR A 1 91 ? 3.677 9.688 4.566 1.00 92.56 91 THR A C 1
ATOM 626 O O . THR A 1 91 ? 4.368 9.239 3.653 1.00 92.56 91 THR A O 1
ATOM 629 N N . LYS A 1 92 ? 2.973 10.821 4.443 1.00 88.44 92 LYS A N 1
ATOM 630 C CA . LYS A 1 92 ? 2.958 11.622 3.203 1.00 88.44 92 LYS A CA 1
ATOM 631 C C . LYS A 1 92 ? 4.264 12.390 3.002 1.00 88.44 92 LYS A C 1
ATOM 633 O O . LYS A 1 92 ? 4.765 12.452 1.884 1.00 88.44 92 LYS A O 1
ATOM 638 N N . GLU A 1 93 ? 4.849 12.887 4.087 1.00 87.44 93 GLU A N 1
ATOM 639 C CA . GLU A 1 93 ? 6.138 13.574 4.068 1.00 87.44 93 GLU A CA 1
ATOM 640 C C . GLU A 1 93 ? 7.074 13.069 5.163 1.00 87.44 93 GLU A C 1
ATOM 642 O O . GLU A 1 93 ? 6.653 12.621 6.232 1.00 87.44 93 GLU A O 1
ATOM 647 N N . THR A 1 94 ? 8.379 13.142 4.904 1.00 85.19 94 THR A N 1
ATOM 648 C CA . THR A 1 94 ? 9.390 12.737 5.887 1.00 85.19 94 THR A CA 1
ATOM 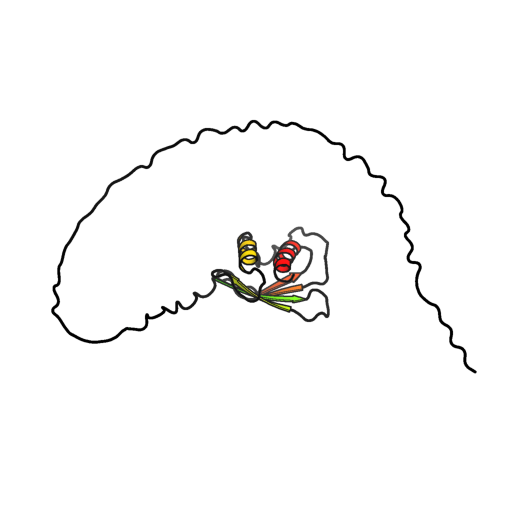649 C C . THR A 1 94 ? 9.306 13.635 7.126 1.00 85.19 94 THR A C 1
ATOM 651 O O . THR A 1 94 ? 9.551 14.832 7.035 1.00 85.19 94 THR A O 1
ATOM 654 N N . GLY A 1 95 ? 8.987 13.049 8.284 1.00 83.25 95 GLY A N 1
ATOM 655 C CA . GLY A 1 95 ? 8.810 13.772 9.550 1.00 83.25 95 GLY A CA 1
ATOM 656 C C . GLY A 1 95 ? 7.351 14.035 9.940 1.00 83.25 95 GLY A C 1
ATOM 657 O O . GLY A 1 95 ? 7.104 14.463 11.065 1.00 83.25 95 GLY A O 1
ATOM 658 N N . GLU A 1 96 ? 6.382 13.734 9.068 1.00 88.69 96 GLU A N 1
ATOM 659 C CA . GLU A 1 96 ? 4.961 13.760 9.431 1.00 88.69 96 GLU A CA 1
ATOM 660 C C . GLU A 1 96 ? 4.593 12.556 10.314 1.00 88.69 96 GLU A C 1
ATOM 662 O O . GLU A 1 96 ? 5.168 11.468 10.202 1.00 88.69 96 GLU A O 1
ATOM 667 N N . THR A 1 97 ? 3.594 12.733 11.182 1.00 90.06 97 THR A N 1
ATOM 668 C CA . THR A 1 97 ? 2.999 11.631 11.940 1.00 90.06 97 THR A CA 1
ATOM 669 C C . THR A 1 97 ? 2.401 10.590 10.985 1.00 90.06 97 THR A C 1
ATOM 671 O O . THR A 1 97 ? 1.519 10.930 10.190 1.00 90.06 97 THR A O 1
ATOM 674 N N . PRO A 1 98 ? 2.829 9.316 11.059 1.00 90.69 98 PRO A N 1
ATOM 675 C CA . PRO A 1 98 ? 2.232 8.253 10.270 1.00 90.69 98 PRO A CA 1
ATOM 676 C C . PRO A 1 98 ? 0.752 8.113 10.604 1.00 90.69 98 PRO A C 1
ATOM 678 O O . PRO A 1 98 ? 0.345 8.121 11.766 1.00 90.69 98 PRO A O 1
ATOM 681 N N . ARG A 1 99 ? -0.059 7.957 9.569 1.00 91.31 99 ARG A N 1
ATOM 682 C CA . ARG A 1 99 ? -1.479 7.662 9.708 1.00 91.31 99 ARG A CA 1
ATOM 683 C C . ARG A 1 99 ? -1.693 6.180 9.459 1.00 91.31 99 ARG A C 1
ATOM 685 O O . ARG A 1 99 ? -1.035 5.589 8.604 1.00 91.31 99 ARG A O 1
ATOM 692 N N . HIS A 1 100 ? -2.604 5.586 10.215 1.00 92.00 100 HIS A N 1
ATOM 693 C CA . HIS A 1 100 ? -2.873 4.157 10.175 1.00 92.00 100 HIS A CA 1
ATOM 694 C C . HIS A 1 100 ? -4.308 3.907 9.726 1.00 92.00 100 HIS A C 1
ATOM 696 O O . HIS A 1 100 ? -5.240 4.545 10.216 1.00 92.00 100 HIS A O 1
ATOM 702 N N . TRP A 1 101 ? -4.478 2.943 8.831 1.00 91.69 101 TRP A N 1
ATOM 703 C CA . TRP A 1 101 ? -5.765 2.486 8.335 1.00 91.69 101 TRP A CA 1
ATOM 704 C C . TRP A 1 101 ? -5.808 0.971 8.325 1.00 91.69 101 TRP A C 1
ATOM 706 O O . TRP A 1 101 ? -4.802 0.296 8.113 1.00 91.69 101 TRP A O 1
ATOM 716 N N . THR A 1 102 ? -7.006 0.438 8.512 1.00 91.75 102 THR A N 1
ATOM 717 C CA . THR A 1 102 ? -7.270 -0.987 8.358 1.00 91.75 102 THR A CA 1
ATOM 718 C C . THR A 1 102 ? -8.218 -1.184 7.187 1.00 91.75 102 THR A C 1
ATOM 720 O O . THR A 1 102 ? -9.167 -0.416 7.014 1.00 91.75 102 THR A O 1
ATOM 723 N N . LEU A 1 103 ? -7.939 -2.195 6.373 1.00 90.94 103 LEU A N 1
ATOM 724 C CA . LEU A 1 103 ? -8.757 -2.576 5.233 1.00 90.94 103 LEU A CA 1
ATOM 725 C C . LEU A 1 103 ? -9.057 -4.068 5.320 1.00 90.94 103 LEU A C 1
ATOM 727 O O . LEU A 1 103 ? -8.148 -4.887 5.460 1.00 90.94 103 LEU A O 1
ATOM 731 N N . GLN A 1 104 ? -10.331 -4.417 5.225 1.00 91.56 104 GLN A N 1
ATOM 732 C CA . GLN A 1 104 ? -10.791 -5.790 5.088 1.00 91.56 104 GLN A CA 1
ATOM 733 C C . GLN A 1 104 ? -11.570 -5.933 3.783 1.00 91.56 104 GLN A C 1
ATOM 735 O O . GLN A 1 104 ? -12.337 -5.034 3.442 1.00 91.56 104 GLN A O 1
ATOM 740 N N . CYS A 1 105 ? -11.383 -7.043 3.065 1.00 89.38 105 CYS A N 1
ATOM 741 C CA . CYS A 1 105 ? -12.191 -7.394 1.894 1.00 89.38 105 CYS A CA 1
ATOM 742 C C . CYS A 1 105 ? -12.820 -8.783 2.068 1.00 89.38 105 CYS A C 1
ATOM 744 O O . CYS A 1 105 ? -12.171 -9.696 2.585 1.00 89.38 105 CYS A O 1
ATOM 746 N N . ASP A 1 106 ? -14.064 -8.929 1.592 1.00 84.31 106 ASP A N 1
ATOM 747 C CA . ASP A 1 106 ? -14.920 -10.117 1.760 1.00 84.31 106 ASP A CA 1
ATOM 748 C C . ASP A 1 106 ? -15.134 -10.531 3.235 1.00 84.31 106 ASP A C 1
ATOM 750 O O . ASP A 1 106 ? -14.618 -11.573 3.643 1.00 84.31 106 ASP A O 1
ATOM 754 N N . PRO A 1 107 ? -15.908 -9.770 4.041 1.00 84.56 107 PRO A N 1
ATOM 755 C CA . PRO A 1 107 ? -16.669 -8.562 3.690 1.00 84.56 107 PRO A CA 1
ATOM 756 C C . PRO A 1 107 ? -15.818 -7.279 3.689 1.00 84.56 107 PRO A C 1
ATOM 758 O O . PRO A 1 107 ? -14.818 -7.180 4.396 1.00 84.56 107 PRO A O 1
ATOM 761 N N . ALA A 1 108 ? -16.213 -6.290 2.875 1.00 86.81 108 ALA A N 1
ATOM 762 C CA . ALA A 1 108 ? -15.525 -5.001 2.814 1.00 86.81 108 ALA A CA 1
ATOM 763 C C . ALA A 1 108 ? -15.737 -4.199 4.109 1.00 86.81 108 ALA A C 1
ATOM 765 O O . ALA A 1 108 ? -16.878 -3.980 4.514 1.00 86.81 108 ALA A O 1
ATOM 766 N N . GLY A 1 109 ? -14.655 -3.742 4.738 1.00 86.19 109 GLY A N 1
ATOM 767 C CA . GLY A 1 109 ? -14.724 -3.004 5.999 1.00 86.19 109 GLY A CA 1
ATOM 768 C C . GLY A 1 109 ? -13.381 -2.441 6.457 1.00 86.19 109 GLY A C 1
ATOM 769 O O . GLY A 1 109 ? -12.383 -2.503 5.736 1.00 86.19 109 GLY A O 1
ATOM 770 N N . GLY A 1 110 ? -13.379 -1.883 7.665 1.00 86.50 110 GLY A N 1
ATOM 771 C CA . GLY A 1 110 ? -12.203 -1.306 8.312 1.00 86.50 110 GLY A CA 1
ATOM 772 C C . GLY A 1 110 ? -12.307 0.204 8.504 1.00 86.50 110 GLY A C 1
ATOM 773 O O . GLY A 1 110 ? -13.380 0.794 8.405 1.00 86.50 110 GLY A O 1
ATOM 774 N N . THR A 1 111 ? -11.174 0.827 8.814 1.00 87.12 111 THR A N 1
ATOM 775 C CA . THR A 1 111 ? -11.048 2.282 9.030 1.00 87.12 111 THR A CA 1
ATOM 776 C C . THR A 1 111 ? -10.843 3.051 7.719 1.00 87.12 111 THR A C 1
ATOM 778 O O . THR A 1 111 ? -10.849 4.278 7.710 1.00 87.12 111 THR A O 1
ATOM 781 N N . ALA A 1 112 ? -10.615 2.338 6.614 1.00 83.81 112 ALA A N 1
ATOM 782 C CA . ALA A 1 112 ? -10.469 2.915 5.286 1.00 83.81 112 ALA A CA 1
ATOM 783 C C . ALA A 1 112 ? -11.776 3.596 4.819 1.00 83.81 112 ALA A C 1
ATOM 785 O O . ALA A 1 112 ? -12.821 2.934 4.818 1.00 83.81 112 ALA A O 1
ATOM 786 N N . PRO A 1 113 ? -11.739 4.868 4.372 1.00 78.19 113 PRO A N 1
ATOM 787 C CA . PRO A 1 113 ? -12.858 5.453 3.646 1.00 78.19 113 PRO A CA 1
ATOM 788 C C . PRO A 1 113 ? -13.113 4.624 2.382 1.00 78.19 113 PRO A C 1
ATOM 790 O O . PRO A 1 113 ? -12.180 4.173 1.716 1.00 78.19 113 PRO A O 1
ATOM 793 N N . ASP A 1 114 ? -14.387 4.349 2.109 1.00 83.25 114 ASP A N 1
ATOM 794 C CA . ASP A 1 114 ? -14.834 3.581 0.944 1.00 83.25 114 ASP A CA 1
ATOM 795 C C . ASP A 1 114 ? -14.101 2.242 0.728 1.00 83.25 114 ASP A C 1
ATOM 797 O O . ASP A 1 114 ? -13.733 1.886 -0.396 1.00 83.25 114 ASP A O 1
ATOM 801 N N . ALA A 1 115 ? -13.945 1.445 1.794 1.00 86.00 115 ALA A N 1
ATOM 802 C CA . ALA A 1 115 ? -13.299 0.127 1.747 1.00 86.00 115 ALA A CA 1
ATOM 803 C C . ALA A 1 115 ? -13.768 -0.752 0.566 1.00 86.00 115 ALA A C 1
ATOM 805 O O . ALA A 1 115 ? -12.965 -1.439 -0.060 1.00 86.00 115 ALA A O 1
ATOM 806 N N . ALA A 1 116 ? -15.050 -0.685 0.188 1.00 85.31 116 ALA A N 1
ATOM 807 C CA . ALA A 1 116 ? -15.590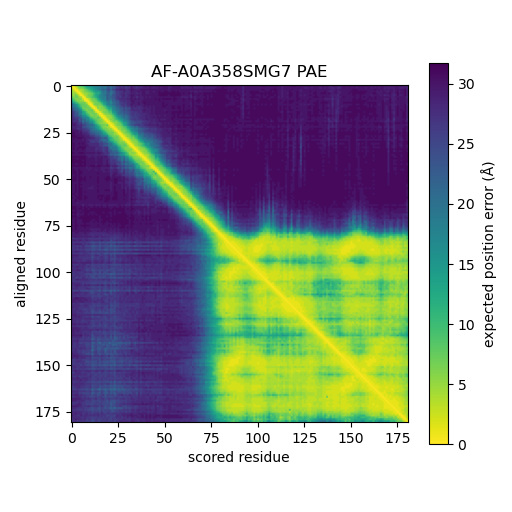 -1.414 -0.961 1.00 85.31 116 ALA A CA 1
ATOM 808 C C . ALA A 1 116 ? -14.978 -0.984 -2.311 1.00 85.31 116 ALA A C 1
ATOM 810 O O . ALA A 1 116 ? -14.672 -1.834 -3.153 1.00 85.31 116 ALA A O 1
ATOM 811 N N . ALA A 1 117 ? -14.777 0.319 -2.535 1.00 85.50 117 ALA A N 1
ATOM 812 C CA . ALA A 1 117 ? -14.175 0.833 -3.765 1.00 85.50 117 ALA A CA 1
ATOM 813 C C . ALA A 1 117 ? -12.699 0.430 -3.865 1.00 85.50 117 ALA A C 1
ATOM 815 O O . ALA A 1 117 ? -12.251 -0.029 -4.918 1.00 85.50 117 ALA A O 1
ATOM 816 N N . VAL A 1 118 ? -11.990 0.518 -2.741 1.00 85.62 118 VAL A N 1
ATOM 817 C CA . VAL A 1 118 ? -10.585 0.129 -2.593 1.00 85.62 118 VAL A CA 1
ATOM 818 C C . VAL A 1 118 ? -10.410 -1.368 -2.853 1.00 85.62 118 VAL A C 1
ATOM 820 O O . VAL A 1 118 ? -9.577 -1.759 -3.669 1.00 85.62 118 VAL A O 1
ATOM 823 N N . CYS A 1 119 ? -11.240 -2.213 -2.234 1.00 88.25 119 CYS A N 1
ATOM 824 C CA . CYS A 1 119 ? -11.224 -3.659 -2.451 1.00 88.25 119 CYS A CA 1
ATOM 825 C C . CYS A 1 119 ? -11.450 -4.022 -3.923 1.00 88.25 119 CYS A C 1
ATOM 827 O O . CYS A 1 119 ? -10.712 -4.836 -4.474 1.00 88.25 119 CYS A O 1
ATOM 829 N N . ARG A 1 120 ? -12.406 -3.373 -4.599 1.00 87.44 120 ARG A N 1
ATOM 830 C CA . ARG A 1 120 ? -12.643 -3.573 -6.037 1.00 87.44 120 ARG A CA 1
ATOM 831 C C . ARG A 1 120 ? -11.432 -3.168 -6.888 1.00 87.44 120 ARG A C 1
ATOM 833 O O . ARG A 1 120 ? -11.100 -3.863 -7.849 1.00 87.44 120 ARG A O 1
ATOM 840 N N . GLY A 1 121 ? -10.758 -2.073 -6.531 1.00 85.81 121 GLY A N 1
ATOM 841 C CA . GLY A 1 121 ? -9.518 -1.644 -7.181 1.00 85.81 121 GLY A CA 1
ATOM 842 C C . GLY A 1 121 ? -8.398 -2.675 -7.023 1.00 85.81 121 GLY A C 1
ATOM 843 O O . GLY A 1 121 ? -7.778 -3.067 -8.011 1.00 85.81 121 GLY A O 1
ATOM 844 N N . LEU A 1 122 ? -8.203 -3.192 -5.805 1.00 85.44 122 LEU A N 1
ATOM 845 C CA . LEU A 1 122 ? -7.201 -4.227 -5.536 1.00 85.44 122 LEU A CA 1
ATOM 846 C C . LEU A 1 122 ? -7.497 -5.530 -6.281 1.00 85.44 122 LEU A C 1
ATOM 848 O O . LEU A 1 122 ? -6.580 -6.124 -6.836 1.00 85.44 122 LEU A O 1
ATOM 852 N N . MET A 1 123 ? -8.765 -5.944 -6.348 1.00 85.25 123 MET A N 1
ATOM 853 C CA . MET A 1 123 ? -9.192 -7.149 -7.074 1.00 85.25 123 MET A CA 1
ATOM 854 C C . MET A 1 123 ? -8.994 -7.054 -8.593 1.00 85.25 123 MET A C 1
ATOM 856 O O . MET A 1 123 ? -8.954 -8.077 -9.270 1.00 85.25 123 MET A O 1
ATOM 860 N N . THR A 1 124 ? -8.865 -5.844 -9.144 1.00 86.25 124 THR A N 1
ATOM 861 C CA . THR A 1 124 ? -8.576 -5.650 -10.574 1.00 86.25 124 THR A CA 1
ATOM 862 C C . THR A 1 124 ? -7.101 -5.935 -10.896 1.00 86.25 124 THR A C 1
ATOM 864 O O . THR A 1 124 ? -6.752 -6.229 -12.039 1.00 86.25 124 THR A O 1
ATOM 867 N N . MET A 1 125 ? -6.219 -5.882 -9.893 1.00 83.56 125 MET A N 1
ATOM 868 C CA . MET A 1 125 ? -4.810 -6.238 -10.032 1.00 83.56 125 MET A CA 1
ATOM 869 C C . MET A 1 125 ? -4.609 -7.722 -9.720 1.00 83.56 125 MET A C 1
ATOM 871 O O . MET A 1 125 ? -5.116 -8.215 -8.718 1.00 83.56 125 MET A O 1
ATOM 875 N N . LYS A 1 126 ? -3.821 -8.434 -10.541 1.00 77.44 126 LYS A N 1
ATOM 876 C CA . LYS A 1 126 ? -3.482 -9.844 -10.261 1.00 77.44 126 LYS A CA 1
ATOM 877 C C . LYS A 1 126 ? -2.781 -9.994 -8.912 1.00 77.44 126 LYS A C 1
ATOM 879 O O . LYS A 1 126 ? -3.194 -10.817 -8.111 1.00 77.44 126 LYS A O 1
ATOM 884 N N . ASP A 1 127 ? -1.775 -9.154 -8.662 1.00 81.81 127 ASP A N 1
ATOM 885 C CA . ASP A 1 127 ? -0.966 -9.211 -7.446 1.00 81.81 127 ASP A CA 1
ATOM 886 C C . ASP A 1 127 ? -0.543 -7.801 -6.991 1.00 81.81 127 ASP A C 1
ATOM 888 O O . ASP A 1 127 ? 0.576 -7.346 -7.270 1.00 81.81 127 ASP A O 1
ATOM 892 N N . PRO A 1 128 ? -1.428 -7.064 -6.295 1.00 83.69 128 PRO A N 1
ATOM 893 C CA . PRO A 1 128 ? -1.149 -5.688 -5.885 1.00 83.69 128 PRO A CA 1
ATOM 894 C C . PRO A 1 128 ? 0.059 -5.591 -4.951 1.00 83.69 128 PRO A C 1
ATOM 896 O O . PRO A 1 128 ? 0.809 -4.618 -5.011 1.00 83.69 128 PRO A O 1
ATOM 899 N N . PHE A 1 129 ? 0.294 -6.619 -4.137 1.00 86.25 129 PHE A N 1
ATOM 900 C CA . PHE A 1 129 ? 1.342 -6.612 -3.121 1.00 86.25 129 PHE A CA 1
ATOM 901 C C . PHE A 1 129 ? 2.546 -7.500 -3.440 1.00 86.25 129 PHE A C 1
ATOM 903 O O . PHE A 1 129 ? 3.544 -7.399 -2.732 1.00 86.25 129 PHE A O 1
ATOM 910 N N . ALA A 1 130 ? 2.519 -8.299 -4.512 1.00 83.06 130 ALA A N 1
ATOM 911 C CA . ALA A 1 130 ? 3.658 -9.147 -4.865 1.00 83.06 130 ALA A CA 1
ATOM 912 C C . ALA A 1 130 ? 4.887 -8.322 -5.238 1.00 83.06 130 ALA A C 1
ATOM 914 O O . ALA A 1 130 ? 4.771 -7.290 -5.906 1.00 83.06 130 ALA A O 1
ATOM 915 N N . THR A 1 131 ? 6.060 -8.802 -4.827 1.00 78.81 131 THR A N 1
ATOM 916 C CA . THR A 1 131 ? 7.349 -8.169 -5.112 1.00 78.81 131 THR A CA 1
ATOM 917 C C . THR A 1 131 ? 7.442 -7.779 -6.589 1.00 78.81 131 THR A C 1
ATOM 919 O O . THR A 1 131 ? 7.139 -8.603 -7.457 1.00 78.81 131 THR A O 1
ATOM 922 N N . PRO A 1 132 ? 7.812 -6.522 -6.889 1.00 75.44 132 PRO A N 1
ATOM 923 C CA . PRO A 1 132 ? 7.967 -6.082 -8.264 1.00 75.44 132 PRO A CA 1
ATOM 924 C C . PRO A 1 132 ? 9.012 -6.965 -8.968 1.00 75.44 132 PRO A C 1
ATOM 926 O O . PRO A 1 132 ? 10.044 -7.263 -8.359 1.00 75.44 132 PRO A O 1
ATOM 929 N N . PRO A 1 133 ? 8.763 -7.428 -10.206 1.00 79.25 133 PRO A N 1
ATOM 930 C CA . PRO A 1 133 ? 9.730 -8.237 -10.930 1.00 79.25 133 PRO A CA 1
ATOM 931 C C . PRO A 1 133 ? 11.078 -7.514 -11.047 1.00 79.25 133 PRO A C 1
ATOM 933 O O . PRO A 1 133 ? 11.112 -6.305 -11.305 1.00 79.25 133 PRO A O 1
ATOM 936 N N . PRO A 1 134 ? 12.203 -8.233 -10.891 1.00 75.19 134 PRO A N 1
ATOM 937 C CA . PRO A 1 134 ? 13.507 -7.643 -11.139 1.00 75.19 134 PRO A CA 1
ATOM 938 C C . PRO A 1 134 ? 13.575 -7.185 -12.604 1.00 75.19 134 PRO A C 1
ATOM 940 O O . PRO A 1 134 ? 13.076 -7.866 -13.499 1.00 75.19 134 PRO A O 1
ATOM 943 N N . HIS A 1 135 ? 14.189 -6.025 -12.845 1.00 81.81 135 HIS A N 1
ATOM 944 C CA . HIS A 1 135 ? 14.379 -5.430 -14.179 1.00 81.81 135 HIS A CA 1
ATOM 945 C C . HIS A 1 135 ? 13.123 -4.881 -14.878 1.00 81.81 135 HIS A C 1
ATOM 947 O O . HIS A 1 135 ? 13.133 -4.691 -16.095 1.00 81.81 135 HIS A O 1
ATOM 953 N N . GLN A 1 136 ? 12.051 -4.563 -14.146 1.00 86.31 136 GLN A N 1
ATOM 954 C CA . GLN A 1 136 ? 10.961 -3.788 -14.742 1.00 86.31 136 GLN A CA 1
ATOM 955 C C . GLN A 1 136 ? 11.408 -2.362 -15.105 1.00 86.31 136 GLN A C 1
ATOM 957 O O . GLN A 1 136 ? 12.042 -1.670 -14.308 1.00 86.31 136 GLN A O 1
ATOM 962 N N . ILE A 1 137 ? 11.046 -1.911 -16.308 1.00 89.00 137 ILE A N 1
ATOM 963 C CA . ILE A 1 137 ? 11.242 -0.521 -16.727 1.00 89.00 137 ILE A CA 1
ATOM 964 C C . ILE A 1 137 ? 10.258 0.343 -15.941 1.00 89.00 137 ILE A C 1
ATOM 966 O O . ILE A 1 137 ? 9.044 0.179 -16.066 1.00 89.00 137 ILE A O 1
ATOM 970 N N . CYS A 1 138 ? 10.783 1.258 -15.132 1.00 89.25 138 CYS A N 1
ATOM 971 C CA . CYS A 1 138 ? 9.980 2.156 -14.314 1.00 89.25 138 CYS A CA 1
ATOM 972 C C . CYS A 1 138 ? 10.269 3.613 -14.649 1.00 89.25 138 CYS A C 1
ATOM 974 O O . CYS A 1 138 ? 11.391 3.943 -15.043 1.00 89.25 138 CYS A O 1
ATOM 976 N N . PRO A 1 139 ? 9.281 4.500 -14.457 1.00 88.62 139 PRO A N 1
ATOM 977 C CA . PRO A 1 139 ? 9.520 5.932 -14.478 1.00 88.62 139 PRO A CA 1
ATOM 978 C C . PRO A 1 139 ? 10.676 6.313 -13.544 1.00 88.62 139 PRO A C 1
ATOM 980 O O . PRO A 1 139 ? 10.796 5.767 -12.451 1.00 88.62 139 PRO A O 1
ATOM 983 N N . MET A 1 140 ? 11.497 7.287 -13.937 1.00 89.56 140 MET A N 1
ATOM 984 C CA . MET A 1 140 ? 12.559 7.822 -13.067 1.00 89.56 140 MET A CA 1
ATOM 985 C C . MET A 1 140 ? 12.058 8.902 -12.094 1.00 89.56 140 MET A C 1
ATOM 987 O O . MET A 1 140 ? 12.855 9.554 -11.426 1.00 89.56 140 MET A O 1
ATOM 991 N N . ILE A 1 141 ? 10.742 9.116 -12.023 1.00 91.25 141 ILE A N 1
ATOM 992 C CA . ILE A 1 141 ? 10.128 10.129 -11.167 1.00 91.25 141 ILE A CA 1
ATOM 993 C C . ILE A 1 141 ? 9.841 9.562 -9.775 1.00 91.25 141 ILE A C 1
ATOM 995 O O . ILE A 1 141 ? 9.232 8.499 -9.644 1.00 91.25 141 ILE A O 1
ATOM 999 N N . LEU A 1 142 ? 10.228 10.303 -8.739 1.00 91.25 142 LEU A N 1
ATOM 1000 C CA . LEU A 1 142 ? 9.582 10.236 -7.431 1.00 91.25 142 LEU A CA 1
ATOM 1001 C C . LEU A 1 142 ? 8.675 11.455 -7.308 1.00 91.25 142 LEU A C 1
ATOM 1003 O O . LEU A 1 142 ? 9.150 12.582 -7.418 1.00 91.25 142 LEU A O 1
ATOM 1007 N N . ALA A 1 143 ? 7.376 11.222 -7.146 1.00 88.75 143 ALA A N 1
ATOM 1008 C CA . ALA A 1 143 ? 6.385 12.283 -7.047 1.00 88.75 143 ALA A CA 1
ATOM 1009 C C . ALA A 1 143 ? 6.423 12.961 -5.669 1.00 88.75 143 ALA A C 1
ATOM 1011 O O . ALA A 1 143 ? 6.217 14.170 -5.586 1.00 88.75 143 ALA A O 1
ATOM 1012 N N . SER A 1 144 ? 6.756 12.223 -4.604 1.00 89.75 144 SER A N 1
ATOM 1013 C CA . SER A 1 144 ? 6.973 12.798 -3.273 1.00 89.75 144 SER A CA 1
ATOM 1014 C C . SER A 1 144 ? 7.913 11.947 -2.404 1.00 89.75 144 SER A C 1
ATOM 1016 O O . SER A 1 144 ? 8.405 10.896 -2.819 1.00 89.75 144 SER A O 1
ATOM 1018 N N . SER A 1 145 ? 8.173 12.406 -1.170 1.00 90.44 145 SER A N 1
ATOM 1019 C CA . SER A 1 145 ? 8.873 11.612 -0.141 1.00 90.44 145 SER A CA 1
ATOM 1020 C C . SER A 1 145 ? 7.952 10.626 0.596 1.00 90.44 145 SER A C 1
ATOM 1022 O O . SER A 1 145 ? 8.377 9.988 1.567 1.00 90.44 145 SER A O 1
ATOM 1024 N N . GLY A 1 146 ? 6.707 10.500 0.127 1.00 91.88 146 GLY A N 1
ATOM 1025 C CA . GLY A 1 146 ? 5.670 9.682 0.722 1.00 91.88 146 GLY A CA 1
ATOM 1026 C C . GLY A 1 146 ? 5.984 8.190 0.689 1.00 91.88 146 GLY A C 1
ATOM 1027 O O . GLY A 1 146 ? 6.493 7.647 -0.298 1.00 91.88 146 GLY A O 1
ATOM 1028 N N . ARG A 1 147 ? 5.674 7.515 1.800 1.00 92.38 147 ARG A N 1
ATOM 1029 C CA . ARG A 1 147 ? 5.824 6.066 1.970 1.00 92.38 147 ARG A CA 1
ATOM 1030 C C . ARG A 1 147 ? 4.593 5.456 2.622 1.00 92.38 147 ARG A C 1
ATOM 1032 O O . ARG A 1 147 ? 4.006 6.034 3.531 1.00 92.38 147 ARG A O 1
ATOM 1039 N N . ALA A 1 148 ? 4.227 4.272 2.153 1.00 92.38 148 ALA A N 1
ATOM 1040 C CA . ALA A 1 148 ? 3.087 3.510 2.618 1.00 92.38 148 ALA A CA 1
ATOM 1041 C C . ALA A 1 148 ? 3.547 2.088 2.923 1.00 92.38 148 ALA A C 1
ATOM 1043 O O . ALA A 1 148 ? 3.950 1.350 2.027 1.00 92.38 148 ALA A O 1
ATOM 1044 N N . THR A 1 149 ? 3.498 1.701 4.188 1.00 93.06 149 THR A N 1
ATOM 1045 C CA . THR A 1 149 ? 3.801 0.343 4.630 1.00 93.06 149 THR A CA 1
ATOM 1046 C C . THR A 1 149 ? 2.499 -0.429 4.736 1.00 93.06 149 THR A C 1
ATOM 1048 O O . THR A 1 149 ? 1.618 -0.059 5.511 1.00 93.06 149 THR A O 1
ATOM 1051 N N . VAL A 1 150 ? 2.380 -1.500 3.961 1.00 92.88 150 VAL A N 1
ATOM 1052 C CA . VAL A 1 150 ? 1.220 -2.389 3.960 1.00 92.88 150 VAL A CA 1
ATOM 1053 C C . VAL A 1 150 ? 1.630 -3.733 4.536 1.00 92.88 150 VAL A C 1
ATOM 1055 O O . VAL A 1 150 ? 2.545 -4.385 4.029 1.00 92.88 150 VAL A O 1
ATOM 1058 N N . THR A 1 151 ? 0.938 -4.159 5.586 1.00 93.44 151 THR A N 1
ATOM 1059 C CA . THR A 1 151 ? 1.146 -5.450 6.242 1.00 93.44 151 THR A CA 1
ATOM 1060 C C . THR A 1 151 ? -0.167 -6.200 6.399 1.00 93.44 151 THR A C 1
ATOM 1062 O O . THR A 1 151 ? -1.230 -5.592 6.462 1.00 93.44 151 THR A O 1
ATOM 1065 N N . GLY A 1 152 ? -0.119 -7.529 6.457 1.00 92.50 152 GLY A N 1
ATOM 1066 C CA . GLY A 1 152 ? -1.292 -8.351 6.750 1.00 92.50 152 GLY A CA 1
ATOM 1067 C C . GLY A 1 152 ? -1.383 -9.583 5.865 1.00 92.50 152 GLY A C 1
ATOM 1068 O O . GLY A 1 152 ? -0.390 -10.278 5.649 1.00 92.50 152 GLY A O 1
ATOM 1069 N N . THR A 1 153 ? -2.582 -9.878 5.379 1.00 91.44 153 THR A N 1
ATOM 1070 C CA . THR A 1 153 ? -2.890 -11.090 4.620 1.00 91.44 153 THR A CA 1
ATOM 1071 C C . THR A 1 153 ? -3.745 -10.765 3.401 1.00 91.44 153 THR A C 1
ATOM 1073 O O . THR A 1 153 ? -4.758 -10.076 3.500 1.00 91.44 153 THR A O 1
ATOM 1076 N N . TRP A 1 154 ? -3.353 -11.295 2.246 1.00 90.06 154 TRP A N 1
ATOM 1077 C CA . TRP A 1 154 ? -4.046 -11.163 0.968 1.00 90.06 154 TRP A CA 1
ATOM 1078 C C . TRP A 1 154 ? -4.344 -12.558 0.413 1.00 90.06 154 TRP A C 1
ATOM 1080 O O . TRP A 1 154 ? -3.423 -13.249 -0.012 1.00 90.06 154 TRP A O 1
ATOM 1090 N N . PHE A 1 155 ? -5.606 -13.007 0.456 1.00 89.06 155 PHE A N 1
ATOM 1091 C CA . PHE A 1 155 ? -6.023 -14.343 -0.009 1.00 89.06 155 PHE A CA 1
ATOM 1092 C C . PHE A 1 155 ? -5.137 -15.490 0.525 1.00 89.06 155 PHE A C 1
ATOM 1094 O O . PHE A 1 155 ? -4.791 -16.422 -0.195 1.00 89.06 155 PHE A O 1
ATOM 1101 N N . GLY A 1 156 ? -4.747 -15.407 1.802 1.00 87.38 156 GLY A N 1
ATOM 1102 C CA . GLY A 1 156 ? -3.880 -16.391 2.462 1.00 87.38 156 GLY A CA 1
ATOM 1103 C C . GLY A 1 156 ? -2.373 -16.154 2.305 1.00 87.38 156 GLY A C 1
ATOM 1104 O O . GLY A 1 156 ? -1.599 -16.770 3.031 1.00 87.38 156 GLY A O 1
ATOM 1105 N N . ALA A 1 157 ? -1.935 -15.236 1.439 1.00 89.12 157 ALA A N 1
ATOM 1106 C CA . ALA A 1 157 ? -0.534 -14.830 1.355 1.00 89.12 157 ALA A CA 1
ATOM 1107 C C . ALA A 1 157 ? -0.221 -13.725 2.373 1.00 89.12 157 ALA A C 1
ATOM 1109 O O . ALA A 1 157 ? -0.929 -12.718 2.450 1.00 89.12 157 ALA A O 1
ATOM 1110 N N . THR A 1 158 ? 0.853 -13.884 3.147 1.00 90.81 158 THR A N 1
ATOM 1111 C CA . THR A 1 158 ? 1.348 -12.817 4.024 1.00 90.81 158 THR A CA 1
ATOM 1112 C C . THR A 1 158 ? 1.915 -11.680 3.187 1.00 90.81 158 THR A C 1
ATOM 1114 O O . THR A 1 158 ? 2.746 -11.890 2.305 1.00 90.81 158 THR A O 1
ATOM 1117 N N . VAL A 1 159 ? 1.482 -10.463 3.494 1.00 90.88 159 VAL A N 1
ATOM 1118 C CA . VAL A 1 159 ? 1.958 -9.244 2.851 1.00 90.88 159 VAL A CA 1
ATOM 1119 C C . VAL A 1 159 ? 2.770 -8.449 3.860 1.00 90.88 159 VAL A C 1
ATOM 1121 O O . VAL A 1 159 ? 2.317 -8.193 4.974 1.00 90.88 159 VAL A O 1
ATOM 1124 N N . ASN A 1 160 ? 3.965 -8.039 3.453 1.00 91.94 160 ASN A N 1
ATOM 1125 C CA . ASN A 1 160 ? 4.729 -6.984 4.100 1.00 91.94 160 ASN A CA 1
ATOM 1126 C C . ASN A 1 160 ? 5.490 -6.242 3.006 1.00 91.94 160 ASN A C 1
ATOM 1128 O O . ASN A 1 160 ? 6.443 -6.774 2.434 1.00 91.94 160 ASN A O 1
ATOM 1132 N N . ARG A 1 161 ? 5.013 -5.050 2.657 1.00 90.88 161 ARG A N 1
ATOM 1133 C CA . ARG A 1 161 ? 5.582 -4.270 1.568 1.00 90.88 161 ARG A CA 1
ATOM 1134 C C . ARG A 1 161 ? 5.526 -2.784 1.858 1.00 90.88 161 ARG A C 1
ATOM 1136 O O . ARG A 1 161 ? 4.495 -2.259 2.266 1.00 90.88 161 ARG A O 1
ATOM 1143 N N . THR A 1 162 ? 6.613 -2.108 1.518 1.00 92.12 162 THR A N 1
ATOM 1144 C CA . THR A 1 162 ? 6.670 -0.650 1.453 1.00 92.12 162 THR A CA 1
ATOM 1145 C C . THR A 1 162 ? 6.451 -0.199 0.015 1.00 92.12 162 THR A C 1
ATOM 1147 O O . THR A 1 162 ? 7.093 -0.701 -0.904 1.00 92.12 162 THR A O 1
ATOM 1150 N N . ILE A 1 163 ? 5.528 0.735 -0.170 1.00 91.38 163 ILE A N 1
ATOM 1151 C CA . ILE A 1 163 ? 5.182 1.382 -1.432 1.00 91.38 163 ILE A CA 1
ATOM 1152 C C . ILE A 1 163 ? 5.621 2.839 -1.305 1.00 91.38 163 ILE A C 1
ATOM 1154 O O . ILE A 1 163 ? 5.354 3.486 -0.292 1.00 91.38 163 ILE A O 1
ATOM 1158 N N . VAL A 1 164 ? 6.317 3.345 -2.315 1.00 91.69 164 VAL A N 1
ATOM 1159 C CA . VAL A 1 164 ? 6.774 4.739 -2.374 1.00 91.69 164 VAL A CA 1
ATOM 1160 C C . VAL A 1 164 ? 5.975 5.519 -3.409 1.00 91.69 164 VAL A C 1
ATOM 1162 O O . VAL A 1 164 ? 5.477 4.941 -4.377 1.00 91.69 164 VAL A O 1
ATOM 1165 N N . ASP A 1 165 ? 5.871 6.831 -3.226 1.00 91.81 165 ASP A N 1
ATOM 1166 C CA . ASP A 1 165 ? 5.210 7.714 -4.186 1.00 91.81 165 ASP A CA 1
ATOM 1167 C C . ASP A 1 165 ? 6.098 7.984 -5.411 1.00 91.81 165 ASP A C 1
ATOM 1169 O O . ASP A 1 165 ? 6.723 9.039 -5.551 1.00 91.81 165 ASP A O 1
ATOM 1173 N N . GLY A 1 166 ? 6.241 6.984 -6.280 1.00 91.50 166 GLY A N 1
ATOM 1174 C CA . GLY A 1 166 ? 7.097 7.092 -7.453 1.00 91.50 166 GLY A CA 1
ATOM 1175 C C . GLY A 1 166 ? 7.527 5.770 -8.063 1.00 91.50 166 GLY A C 1
ATOM 1176 O O . GLY A 1 166 ? 7.178 4.682 -7.605 1.00 91.50 166 GLY A O 1
ATOM 1177 N N . GLY A 1 167 ? 8.322 5.881 -9.123 1.00 90.56 167 GLY A N 1
ATOM 1178 C CA . GLY A 1 167 ?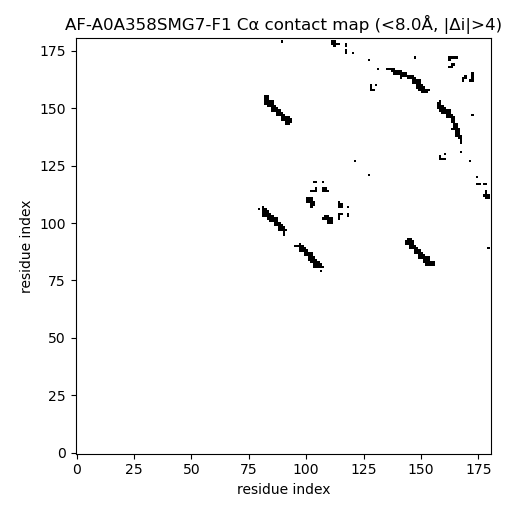 8.953 4.758 -9.799 1.00 90.56 167 GLY A CA 1
ATOM 1179 C C . GLY A 1 167 ? 7.975 3.644 -10.155 1.00 90.56 167 GLY A C 1
ATOM 1180 O O . GLY A 1 167 ? 6.915 3.868 -10.738 1.00 90.56 167 GLY A O 1
ATOM 1181 N N . CYS A 1 168 ? 8.344 2.421 -9.784 1.00 90.12 168 CYS A N 1
ATOM 1182 C CA . CYS A 1 168 ? 7.565 1.209 -10.029 1.00 90.12 168 CYS A CA 1
ATOM 1183 C C . CYS A 1 168 ? 6.274 1.110 -9.204 1.00 90.12 168 CYS A C 1
ATOM 1185 O O . CYS A 1 168 ? 5.424 0.258 -9.476 1.00 90.12 168 CYS A O 1
ATOM 1187 N N . ASP A 1 169 ? 6.159 1.932 -8.166 1.00 89.94 169 ASP A N 1
ATOM 1188 C CA . ASP A 1 169 ? 5.098 1.865 -7.175 1.00 89.94 169 ASP A CA 1
ATOM 1189 C C . ASP A 1 169 ? 4.045 2.956 -7.361 1.00 89.94 169 ASP A C 1
ATOM 1191 O O . ASP A 1 169 ? 3.000 2.880 -6.723 1.00 89.94 169 ASP A O 1
ATOM 1195 N N . LEU A 1 170 ? 4.235 3.887 -8.303 1.00 88.88 170 LEU A N 1
ATOM 1196 C CA . LEU A 1 170 ? 3.318 5.002 -8.554 1.00 88.88 170 LEU A CA 1
ATOM 1197 C C . LEU A 1 170 ? 1.858 4.548 -8.737 1.00 88.88 170 LEU A C 1
ATOM 1199 O O . LEU A 1 170 ? 0.949 5.094 -8.118 1.00 88.88 170 LEU A O 1
ATOM 1203 N N . SER A 1 171 ? 1.607 3.496 -9.524 1.00 87.19 171 SER A N 1
ATOM 1204 C CA . SER A 1 171 ? 0.242 2.976 -9.713 1.00 87.19 171 SER A CA 1
ATOM 1205 C C . SER A 1 171 ? -0.365 2.412 -8.424 1.00 87.19 171 SER A C 1
ATOM 1207 O O . SER A 1 171 ? -1.557 2.585 -8.176 1.00 87.19 171 SER A O 1
ATOM 1209 N N . ARG A 1 172 ? 0.450 1.761 -7.584 1.00 89.44 172 ARG A N 1
ATOM 1210 C CA . ARG A 1 172 ? 0.013 1.235 -6.282 1.00 89.44 172 ARG A CA 1
ATOM 1211 C C . ARG A 1 172 ? -0.230 2.374 -5.297 1.00 89.44 172 ARG A C 1
ATOM 1213 O O . ARG A 1 172 ? -1.223 2.351 -4.577 1.00 89.44 172 ARG A O 1
ATOM 1220 N N . TRP A 1 173 ? 0.636 3.386 -5.314 1.00 90.25 173 TRP A N 1
ATOM 1221 C CA . TRP A 1 173 ? 0.512 4.586 -4.499 1.00 90.25 173 TRP A CA 1
ATOM 1222 C C . TRP A 1 173 ? -0.792 5.329 -4.774 1.00 90.25 173 TRP A C 1
ATOM 1224 O O . TRP A 1 173 ? -1.544 5.583 -3.842 1.00 90.25 173 TRP A O 1
ATOM 1234 N N . HIS A 1 174 ? -1.120 5.599 -6.041 1.00 87.50 174 HIS A N 1
ATOM 1235 C CA . HIS A 1 174 ? -2.367 6.278 -6.412 1.00 87.50 174 HIS A CA 1
ATOM 1236 C C . HIS A 1 174 ? -3.613 5.544 -5.906 1.00 87.50 174 HIS A C 1
ATOM 1238 O O . HIS A 1 174 ? -4.577 6.175 -5.478 1.00 87.50 174 HIS A O 1
ATOM 1244 N N . MET A 1 175 ? -3.587 4.212 -5.929 1.00 84.38 175 MET A N 1
ATOM 1245 C CA . MET A 1 175 ? -4.694 3.401 -5.440 1.00 84.38 175 MET A CA 1
ATOM 1246 C C . MET A 1 175 ? -4.826 3.478 -3.910 1.00 84.38 175 MET A C 1
ATOM 1248 O O . MET A 1 175 ? -5.935 3.604 -3.399 1.00 84.38 175 MET A O 1
ATOM 1252 N N . LEU A 1 176 ? -3.707 3.473 -3.176 1.00 83.81 176 LEU A N 1
ATOM 1253 C CA . LEU A 1 176 ? -3.699 3.718 -1.727 1.00 83.81 176 LEU A CA 1
ATOM 1254 C C . LEU A 1 176 ? -4.062 5.167 -1.376 1.00 83.81 176 LEU A C 1
ATOM 1256 O O . LEU A 1 176 ? -4.670 5.410 -0.338 1.00 83.81 176 LEU A O 1
ATOM 1260 N N . GLY A 1 177 ? -3.743 6.115 -2.259 1.00 80.12 177 GLY A N 1
ATOM 1261 C CA . GLY A 1 177 ? -4.113 7.527 -2.178 1.00 80.12 177 GLY A CA 1
ATOM 1262 C C . GLY A 1 177 ? -5.614 7.735 -1.978 1.00 80.12 177 GLY A C 1
ATOM 1263 O O . GLY A 1 177 ? -6.016 8.616 -1.226 1.00 80.12 177 GLY A O 1
ATOM 1264 N N . GLN A 1 178 ? -6.437 6.866 -2.572 1.00 74.62 178 GLN A N 1
ATOM 1265 C CA . GLN A 1 178 ? -7.897 6.893 -2.429 1.00 74.62 178 GLN A CA 1
ATOM 1266 C C . GLN A 1 178 ? -8.378 6.572 -1.004 1.00 74.62 178 GLN A C 1
ATOM 1268 O O . GLN A 1 178 ? -9.504 6.901 -0.660 1.00 74.62 178 GLN A O 1
ATOM 1273 N N . ILE A 1 179 ? -7.533 5.950 -0.177 1.00 72.31 179 ILE A N 1
ATOM 1274 C CA . ILE A 1 179 ? -7.828 5.591 1.219 1.00 72.31 179 ILE A CA 1
ATOM 1275 C C .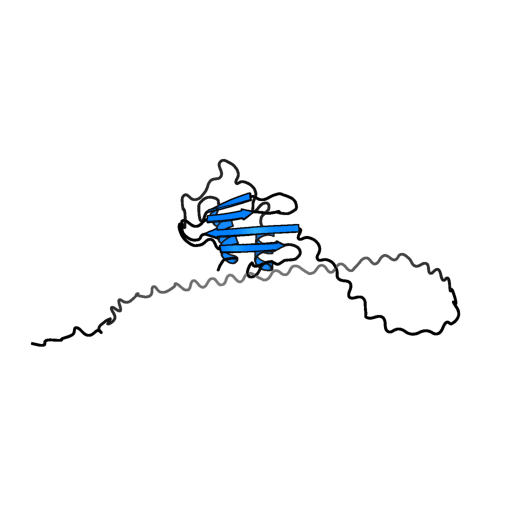 ILE A 1 179 ? -7.468 6.741 2.176 1.00 72.31 179 ILE A C 1
ATOM 1277 O O . ILE A 1 179 ? -7.958 6.815 3.298 1.00 72.31 179 ILE A O 1
ATOM 1281 N N . VAL A 1 180 ? -6.558 7.628 1.773 1.00 68.94 180 VAL A N 1
ATOM 1282 C CA . VAL A 1 180 ? -5.902 8.602 2.666 1.00 68.94 180 VAL A CA 1
ATOM 1283 C C . VAL A 1 180 ? -6.254 10.059 2.349 1.00 68.94 180 VAL A C 1
ATOM 1285 O O . VAL A 1 180 ? -5.552 10.978 2.799 1.00 68.94 180 VAL A O 1
ATOM 1288 N N . ASN A 1 181 ? -7.295 10.263 1.542 1.00 58.06 181 ASN A N 1
ATOM 1289 C CA . ASN A 1 181 ? -7.761 11.553 1.041 1.00 58.06 181 ASN A CA 1
ATOM 1290 C C . ASN A 1 181 ? -9.133 11.897 1.614 1.00 58.06 181 ASN A C 1
ATOM 1292 O O . ASN A 1 181 ? -9.305 13.073 1.991 1.00 58.06 181 ASN A O 1
#

Nearest PDB structures (foldseek):
  6i0i-assembly1_A  TM=6.721E-01  e=2.307E-04  Streptomyces mobaraensis NBRC 13819 = DSM 40847
  6i0i-assembly1_B  TM=6.884E-01  e=7.352E-04  Streptomyces mobaraensis NBRC 13819 = DSM 40847
  5h5v-assembly1_E  TM=3.031E-01  e=1.700E+00  Escherichia coli

Secondary structure (DSSP, 8-state):
-----------------------------------------------------------------------------PPPPPSEEEEEEEESSTTSPPEEEEEEETTTEESSTTHHHHHHHHHHSS-SSSPPPTT----S-EEEEEEEEEEEEETTEEEEEEEEEEGGGHHHHHHHHTT--

Radius of gyration: 32.38 Å; Cα contacts (8 Å, |Δi|>4): 190; chains: 1; bounding box: 65×101×66 Å

Sequence (181 aa):
MTGCFRQDPAESSARSGGQKGEPIRAGARPTSMRSQTPRTRSRAPYQLIGGVPAMTAVLIGAAACGSATAPGAASSSSPAAPKVSLSITVTKETGETPRHWTLQCDPAGGTAPDAAAVCRGLMTMKDPFATPPPHQICPMILASSGRATVTGTWFGATVNRTIVDGGCDLSRWHMLGQIVN

Solvent-accessible surface area (backbone atoms only — not comparable to full-atom values): 12094 Å² total; per-residue (Å²): 136,86,80,89,84,89,86,82,87,88,82,91,74,79,86,85,72,82,80,79,79,75,80,78,77,82,75,83,72,87,76,80,74,74,84,81,76,82,68,86,78,83,74,80,83,86,82,75,89,85,80,90,79,88,79,90,80,90,79,92,76,81,92,78,90,79,90,73,90,70,75,77,77,74,76,78,70,72,76,68,76,47,50,22,40,36,42,37,37,40,24,69,43,86,88,52,82,69,43,78,36,31,40,24,30,63,60,57,34,65,72,29,57,61,23,56,62,50,44,54,56,48,69,72,39,96,59,79,77,57,79,78,66,88,87,65,91,51,58,92,49,66,80,51,71,21,38,32,42,37,35,44,33,51,77,82,42,80,42,77,44,78,40,38,33,20,38,83,26,32,74,61,35,58,59,54,45,66,49,77,112